Protein AF-A0A4R2BUT5-F1 (afdb_monomer_lite)

Organism: Shinella granuli (NCBI:txid323621)

Sequence (349 aa):
MIAVNDAGLHKAPWADVLFWADQRWLEWNRGKLGLHTGQWKITRKRPHVDTGHDIKVMRFLPRGLSHHADAVGGWCGGSSAINLAYLLGSRVVVLLGFDMRPGNWHENHKLPPLPDQHRGKFVPTLEAMAPQLLRAGVTVVNTNPRSALRCFPFADIEELLAMDDLATLEREKYLAIWERDEYRRISPGMLERERAFKVCEMRAGQSLIDFGSGPARATKWFEEQGLNVIGVDIAPNAKETDVSVIEACLWDLPECIPPADYGYSCDVLEHIPTEKVDDVLGGISGRVKRSAYFRIATRPDRMGPKLLNKPLHLTVKSGEWWRRKVEEHFPLVDVIENTGRDVVLLARP

InterPro domains:
  IPR029063 S-adenosyl-L-methionine-dependent methyltransferase superfamily [G3DSA:3.40.50.150] (170-343)
  IPR029063 S-adenosyl-L-methionine-dependent methyltransferase superfamily [SSF53335] (176-333)

Radius of gyration: 26.12 Å; chains: 1; bounding box: 64×40×71 Å

Secondary structure (DSSP, 8-state):
-EEETTHHHHT-TTSSEEEE--HHHHHHHGGGGGG--SSEEEESS--SS--SS--EEPEE-SSS----TTEE--SSHHHHHHHHHHHTT-SEEEESS---SSS-SSS---SPPPTTHIIIIIHHHHHHHHHHHHHTT-EEEES-TT-S--SS-B--HHHHHHHHHHHHHHHHHHHHHHT-HHHHT--HHHHHHHHHHHHTT--TT-EEEEET-TTSHHHHHHHHTT-EEEEEES-GGG--SSS-EEE--TTS--TTS--EEEEEEES-GGGS-GGGHHHHHHHHHTTEEEEEEEEEE-S--SHHHHHTSS-S------HHHHHHHHHTT-SEEEEEEE-SSEEEEEEE-

pLDDT: mean 94.49, std 5.68, range [57.56, 98.88]

Structure (mmCIF, N/CA/C/O backbone):
data_AF-A0A4R2BUT5-F1
#
_entry.id   AF-A0A4R2BUT5-F1
#
loop_
_atom_site.group_PDB
_atom_site.id
_atom_site.type_symbol
_atom_site.label_atom_id
_atom_site.label_alt_id
_atom_site.label_comp_id
_atom_site.label_asym_id
_atom_site.label_entity_id
_atom_site.label_seq_id
_atom_site.pdbx_PDB_ins_code
_atom_site.Cartn_x
_atom_site.Cartn_y
_atom_site.Cartn_z
_atom_site.occupancy
_atom_site.B_iso_or_equiv
_atom_site.auth_seq_id
_atom_site.auth_comp_id
_atom_site.auth_asym_id
_atom_site.auth_atom_id
_atom_site.pdbx_PDB_model_num
ATOM 1 N N . MET A 1 1 ? 12.939 3.229 -11.724 1.00 92.81 1 MET A N 1
ATOM 2 C CA . MET A 1 1 ? 12.802 2.565 -13.045 1.00 92.81 1 MET A CA 1
ATOM 3 C C . MET A 1 1 ? 14.164 2.397 -13.727 1.00 92.81 1 MET A C 1
ATOM 5 O O . MET A 1 1 ? 14.979 3.309 -13.680 1.00 92.81 1 MET A O 1
ATOM 9 N N . ILE A 1 2 ? 14.403 1.260 -14.396 1.00 98.38 2 ILE A N 1
ATOM 10 C CA . ILE A 1 2 ? 15.591 1.030 -15.243 1.00 98.38 2 ILE A CA 1
ATOM 11 C C . ILE A 1 2 ? 15.137 0.912 -16.701 1.00 98.38 2 ILE A C 1
ATOM 13 O O . ILE A 1 2 ? 14.362 0.016 -17.030 1.00 98.38 2 ILE A O 1
ATOM 17 N N . ALA A 1 3 ? 15.636 1.780 -17.578 1.00 98.06 3 ALA A N 1
ATOM 18 C CA . ALA A 1 3 ? 15.356 1.735 -19.008 1.00 98.06 3 ALA A CA 1
ATOM 19 C C . ALA A 1 3 ? 16.572 1.213 -19.786 1.00 98.06 3 ALA A C 1
ATOM 21 O O . ALA A 1 3 ? 17.698 1.678 -19.606 1.00 98.06 3 ALA A O 1
ATOM 22 N N . VAL A 1 4 ? 16.347 0.229 -20.660 1.00 97.50 4 VAL A N 1
ATOM 23 C CA . VAL A 1 4 ? 17.419 -0.451 -21.401 1.00 97.50 4 VAL A CA 1
ATOM 24 C C . VAL A 1 4 ? 17.560 0.125 -22.808 1.00 97.50 4 VAL A C 1
ATOM 26 O O . VAL A 1 4 ? 16.578 0.194 -23.550 1.00 97.50 4 VAL A O 1
ATOM 29 N N . ASN A 1 5 ? 18.791 0.455 -23.205 1.00 96.12 5 ASN A N 1
ATOM 30 C CA . ASN A 1 5 ? 19.135 0.912 -24.554 1.00 96.12 5 ASN A CA 1
ATOM 31 C C . ASN A 1 5 ? 18.239 2.092 -25.010 1.00 96.12 5 ASN A C 1
ATOM 33 O O . ASN A 1 5 ? 17.996 3.024 -24.243 1.00 96.12 5 ASN A O 1
ATOM 37 N N . ASP A 1 6 ? 17.731 2.065 -26.249 1.00 96.06 6 ASP A N 1
ATOM 38 C CA . ASP A 1 6 ? 16.897 3.111 -26.858 1.00 96.06 6 ASP A CA 1
ATOM 39 C C . ASP A 1 6 ? 15.650 3.462 -26.033 1.00 96.06 6 ASP A C 1
ATOM 41 O O . ASP A 1 6 ? 15.145 4.582 -26.133 1.00 96.06 6 ASP A O 1
ATOM 45 N N . ALA A 1 7 ? 15.155 2.550 -25.185 1.00 97.00 7 ALA A N 1
ATOM 46 C CA . ALA A 1 7 ? 14.018 2.853 -24.322 1.00 97.00 7 ALA A CA 1
ATOM 47 C C . ALA A 1 7 ? 14.351 4.016 -23.376 1.00 97.00 7 ALA A C 1
ATOM 49 O O . ALA A 1 7 ? 13.540 4.925 -23.234 1.00 97.00 7 ALA A O 1
ATOM 50 N N . GLY A 1 8 ? 15.566 4.054 -22.820 1.00 97.12 8 GLY A N 1
ATOM 51 C CA . GLY A 1 8 ? 16.013 5.131 -21.932 1.00 97.12 8 GLY A CA 1
ATOM 52 C C . GLY A 1 8 ? 16.403 6.424 -22.649 1.00 97.12 8 GLY A C 1
ATOM 53 O O . GLY A 1 8 ? 16.768 7.386 -21.985 1.00 97.12 8 GLY A O 1
ATOM 54 N N . LEU A 1 9 ? 16.326 6.460 -23.983 1.00 96.75 9 LEU A N 1
ATOM 55 C CA . LEU A 1 9 ? 16.500 7.676 -24.782 1.00 96.75 9 LEU A CA 1
ATOM 56 C C . LEU A 1 9 ? 15.169 8.215 -25.322 1.00 96.75 9 LEU A C 1
ATOM 58 O O . LEU A 1 9 ? 15.041 9.417 -25.537 1.00 96.75 9 LEU A O 1
ATOM 62 N N . HIS A 1 10 ? 14.194 7.334 -25.575 1.00 94.88 10 HIS A N 1
ATOM 63 C CA . HIS A 1 10 ? 13.007 7.674 -26.370 1.00 94.88 10 HIS A CA 1
ATOM 64 C C . HIS A 1 10 ? 11.665 7.341 -25.717 1.00 94.88 10 HIS A C 1
ATOM 66 O O . HIS A 1 10 ? 10.675 8.000 -26.020 1.00 94.88 10 HIS A O 1
ATOM 72 N N . LYS A 1 11 ? 11.595 6.312 -24.866 1.00 95.56 11 LYS A N 1
ATOM 73 C CA . LYS A 1 11 ? 10.337 5.872 -24.233 1.00 95.56 11 LYS A CA 1
ATOM 74 C C . LYS A 1 11 ? 10.244 6.267 -22.771 1.00 95.56 11 LYS A C 1
ATOM 76 O O . LYS A 1 11 ? 9.159 6.573 -22.304 1.00 95.56 11 LYS A O 1
ATOM 81 N N . ALA A 1 12 ? 11.377 6.264 -22.086 1.00 96.69 12 ALA A N 1
ATOM 82 C CA . ALA A 1 12 ? 11.512 6.632 -20.692 1.00 96.69 12 ALA A CA 1
ATOM 83 C C . ALA A 1 12 ? 12.845 7.372 -20.442 1.00 96.69 12 ALA A C 1
ATOM 85 O O . ALA A 1 12 ? 13.672 6.893 -19.661 1.00 96.69 12 ALA A O 1
ATOM 86 N N . PRO A 1 13 ? 13.103 8.522 -21.102 1.00 97.44 13 PRO A N 1
ATOM 87 C CA . PRO A 1 13 ? 14.287 9.338 -20.825 1.00 97.44 13 PRO A CA 1
ATOM 88 C C . PRO A 1 13 ? 14.407 9.792 -19.365 1.00 97.44 13 PRO A C 1
ATOM 90 O O . PRO A 1 13 ? 15.517 10.043 -18.910 1.00 97.44 13 PRO A O 1
ATOM 93 N N . TRP A 1 14 ? 13.297 9.819 -18.628 1.00 97.44 14 TRP A N 1
ATOM 94 C CA . TRP A 1 14 ? 13.218 10.141 -17.200 1.00 97.44 14 TRP A CA 1
ATOM 95 C C . TRP A 1 14 ? 13.422 8.945 -16.256 1.00 97.44 14 TRP A C 1
ATOM 97 O O . TRP A 1 14 ? 13.302 9.117 -15.048 1.00 97.44 14 TRP A O 1
ATOM 107 N N . ALA A 1 15 ? 13.683 7.730 -16.756 1.00 97.94 15 ALA A N 1
ATOM 108 C CA . ALA A 1 15 ? 13.987 6.590 -15.884 1.00 97.94 15 ALA A CA 1
ATOM 109 C C . ALA A 1 15 ? 15.182 6.907 -14.973 1.00 97.94 15 ALA A C 1
ATOM 111 O O . ALA A 1 15 ? 16.123 7.523 -15.442 1.00 97.94 15 ALA A O 1
ATOM 112 N N . ASP A 1 16 ? 15.222 6.433 -13.726 1.00 98.31 16 ASP A N 1
ATOM 113 C CA . ASP A 1 16 ? 16.367 6.693 -12.830 1.00 98.31 16 ASP A CA 1
ATOM 114 C C . ASP A 1 16 ? 17.697 6.168 -13.385 1.00 98.31 16 ASP A C 1
ATOM 116 O O . ASP A 1 16 ? 18.758 6.732 -13.115 1.00 98.31 16 ASP A O 1
ATOM 120 N N . VAL A 1 17 ? 17.635 5.075 -14.155 1.00 98.62 17 VAL A N 1
ATOM 121 C CA . VAL A 1 17 ? 18.799 4.419 -14.751 1.00 98.62 17 VAL A CA 1
ATOM 122 C C . VAL A 1 17 ? 18.603 4.209 -16.252 1.00 98.62 17 VAL A C 1
ATOM 124 O O . VAL A 1 17 ? 17.681 3.503 -16.666 1.00 98.62 17 VAL A O 1
ATOM 127 N N . LEU A 1 18 ? 19.535 4.707 -17.065 1.00 98.62 18 LEU A N 1
ATOM 128 C CA . LEU A 1 18 ? 19.790 4.226 -18.426 1.00 98.62 18 LEU A CA 1
ATOM 129 C C . LEU A 1 18 ? 20.828 3.106 -18.374 1.00 98.62 18 LEU A C 1
ATOM 131 O O . LEU A 1 18 ? 21.974 3.339 -17.983 1.00 98.62 18 LEU A O 1
ATOM 135 N N . PHE A 1 19 ? 20.451 1.906 -18.816 1.00 98.50 19 PHE A N 1
ATOM 136 C CA . PHE A 1 19 ? 21.340 0.747 -18.867 1.00 98.50 19 PHE A CA 1
ATOM 137 C C . PHE A 1 19 ? 21.610 0.268 -20.299 1.00 98.50 19 PHE A C 1
ATOM 139 O O . PHE A 1 19 ? 20.676 0.081 -21.077 1.00 98.50 19 PHE A O 1
ATOM 146 N N . TRP A 1 20 ? 22.870 -0.028 -20.639 1.00 97.31 20 TRP A N 1
ATOM 147 C CA . TRP A 1 20 ? 23.214 -0.711 -21.897 1.00 97.31 20 TRP A CA 1
ATOM 148 C C . TRP A 1 20 ? 24.327 -1.749 -21.734 1.00 97.31 20 TRP A C 1
ATOM 150 O O . TRP A 1 20 ? 25.186 -1.678 -20.850 1.00 97.31 20 TRP A O 1
ATOM 160 N N . ALA A 1 21 ? 24.315 -2.746 -22.618 1.00 94.19 21 ALA A N 1
ATOM 161 C CA . ALA A 1 21 ? 25.067 -3.986 -22.443 1.00 94.19 21 ALA A CA 1
ATOM 162 C C . ALA A 1 21 ? 26.228 -4.208 -23.425 1.00 94.19 21 ALA A C 1
ATOM 164 O O . ALA A 1 21 ? 27.041 -5.112 -23.187 1.00 94.19 21 ALA A O 1
ATOM 165 N N . ASP A 1 22 ? 26.296 -3.441 -24.512 1.00 90.19 22 ASP A N 1
ATOM 166 C CA . ASP A 1 22 ? 27.257 -3.628 -25.597 1.00 90.19 22 ASP A CA 1
ATOM 167 C C . ASP A 1 22 ? 27.840 -2.298 -26.109 1.00 90.19 22 ASP A C 1
ATOM 169 O O . ASP A 1 22 ? 27.273 -1.226 -25.912 1.00 90.19 22 ASP A O 1
ATOM 173 N N . GLN A 1 23 ? 29.017 -2.375 -26.735 1.00 92.50 23 GLN A N 1
ATOM 174 C CA . GLN A 1 23 ? 29.748 -1.202 -27.229 1.00 92.50 23 GLN A CA 1
ATOM 175 C C . GLN A 1 23 ? 29.116 -0.593 -28.484 1.00 92.50 23 GLN A C 1
ATOM 177 O O . GLN A 1 23 ? 29.193 0.620 -28.661 1.00 92.50 23 GLN A O 1
ATOM 182 N N . ARG A 1 24 ? 28.457 -1.403 -29.321 1.00 92.00 24 ARG A N 1
ATOM 183 C CA . ARG A 1 24 ? 27.878 -0.931 -30.588 1.00 92.00 24 ARG A CA 1
ATOM 184 C C . ARG A 1 24 ? 26.712 0.003 -30.326 1.00 92.00 24 ARG A C 1
ATOM 186 O O . ARG A 1 24 ? 26.605 1.045 -30.962 1.00 92.00 24 ARG A O 1
ATOM 193 N N . TRP A 1 25 ? 25.877 -0.331 -29.344 1.00 94.31 25 TRP A N 1
ATOM 194 C CA . TRP A 1 25 ? 24.800 0.546 -28.915 1.00 94.31 25 TRP A CA 1
ATOM 195 C C . TRP A 1 25 ? 25.329 1.928 -28.513 1.00 94.31 25 TRP A C 1
ATOM 197 O O . TRP A 1 25 ? 24.782 2.943 -28.947 1.00 94.31 25 TRP A O 1
ATOM 207 N N . LEU A 1 26 ? 26.435 1.974 -27.759 1.00 95.31 26 LEU A N 1
ATOM 208 C CA . LEU A 1 26 ? 27.093 3.228 -27.391 1.00 95.31 26 LEU A CA 1
ATOM 209 C C . LEU A 1 26 ? 27.635 3.967 -28.623 1.00 95.31 26 LEU A C 1
ATOM 211 O O . LEU A 1 26 ? 27.406 5.165 -28.755 1.00 95.31 26 LEU A O 1
ATOM 215 N N . GLU A 1 27 ? 28.316 3.285 -29.544 1.00 93.69 27 GLU A N 1
ATOM 216 C CA . GLU A 1 27 ? 28.813 3.899 -30.787 1.00 93.69 27 GLU A CA 1
ATOM 217 C C . GLU A 1 27 ? 27.689 4.555 -31.591 1.00 93.69 27 GLU A C 1
ATOM 219 O O . GLU A 1 27 ? 27.860 5.649 -32.132 1.00 93.69 27 GLU A O 1
ATOM 224 N N . TRP A 1 28 ? 26.527 3.905 -31.653 1.00 94.25 28 TRP A N 1
ATOM 225 C CA . TRP A 1 28 ? 25.380 4.403 -32.403 1.00 94.25 28 TRP A CA 1
ATOM 226 C C . TRP A 1 28 ? 24.660 5.559 -31.707 1.00 94.25 28 TRP A C 1
ATOM 228 O O . TRP A 1 28 ? 24.068 6.385 -32.402 1.00 94.25 28 TRP A O 1
ATOM 238 N N . ASN A 1 29 ? 24.720 5.635 -30.373 1.00 95.00 29 ASN A N 1
ATOM 239 C CA . ASN A 1 29 ? 23.881 6.533 -29.578 1.00 95.00 29 ASN A CA 1
ATOM 240 C C . ASN A 1 29 ? 24.637 7.516 -28.671 1.00 95.00 29 ASN A C 1
ATOM 242 O O . ASN A 1 29 ? 23.988 8.305 -27.990 1.00 95.00 29 ASN A O 1
ATOM 246 N N . ARG A 1 30 ? 25.978 7.545 -28.668 1.00 93.50 30 ARG A N 1
ATOM 247 C CA . ARG A 1 30 ? 26.773 8.415 -27.771 1.00 93.50 30 ARG A CA 1
ATOM 248 C C . ARG A 1 30 ? 26.356 9.889 -27.806 1.00 93.50 30 ARG A C 1
ATOM 250 O O . ARG A 1 30 ? 26.241 10.509 -26.761 1.00 93.50 30 ARG A O 1
ATOM 257 N N . GLY A 1 31 ? 26.045 10.425 -28.991 1.00 94.56 31 GLY A N 1
ATOM 258 C CA . GLY A 1 31 ? 25.602 11.817 -29.159 1.00 94.56 31 GLY A CA 1
ATOM 259 C C . GLY A 1 31 ? 24.188 12.100 -28.638 1.00 94.56 31 GLY A C 1
ATOM 260 O O . GLY A 1 31 ? 23.766 13.248 -28.608 1.00 94.56 31 GLY A O 1
ATOM 261 N N . LYS A 1 32 ? 23.448 11.062 -28.238 1.00 96.38 32 LYS A N 1
ATOM 262 C CA . LYS A 1 32 ? 22.082 11.141 -27.711 1.00 96.38 32 LYS A CA 1
ATOM 263 C C . LYS A 1 32 ? 22.007 10.848 -26.214 1.00 96.38 32 LYS A C 1
ATOM 265 O O . LYS A 1 32 ? 20.917 10.902 -25.658 1.00 96.38 32 LYS A O 1
ATOM 270 N N . LEU A 1 33 ? 23.121 10.546 -25.542 1.00 96.75 33 LEU A N 1
ATOM 271 C CA . LEU A 1 33 ? 23.108 10.204 -24.114 1.00 96.75 33 LEU A CA 1
ATOM 272 C C . LEU A 1 33 ? 22.546 11.330 -23.232 1.00 96.75 33 LEU A C 1
ATOM 274 O O . LEU A 1 33 ? 21.962 11.041 -22.189 1.00 96.75 33 LEU A O 1
ATOM 278 N N . GLY A 1 34 ? 22.653 12.588 -23.671 1.00 96.62 34 GLY A N 1
ATOM 279 C CA . GLY A 1 34 ? 22.038 13.743 -23.013 1.00 96.62 34 GLY A CA 1
ATOM 280 C C . GLY A 1 34 ? 20.505 13.772 -23.050 1.00 96.62 34 GLY A C 1
ATOM 281 O O . GLY A 1 34 ? 19.913 14.508 -22.271 1.00 96.62 34 GLY A O 1
ATOM 282 N N . LEU A 1 35 ? 19.850 12.963 -23.897 1.00 97.50 35 LEU A N 1
ATOM 283 C CA . LEU A 1 35 ? 18.386 12.825 -23.884 1.00 97.50 35 LEU A CA 1
ATOM 284 C C . LEU A 1 35 ? 17.887 12.150 -22.604 1.00 97.50 35 LEU A C 1
ATOM 286 O O . LEU A 1 35 ? 16.753 12.370 -22.198 1.00 97.50 35 LEU A O 1
ATOM 290 N N . HIS A 1 36 ? 18.723 11.321 -21.979 1.00 98.31 36 HIS A N 1
ATOM 291 C CA . HIS A 1 36 ? 18.393 10.689 -20.716 1.00 98.31 36 HIS A CA 1
ATOM 292 C C . HIS A 1 36 ? 18.626 11.657 -19.553 1.00 98.31 36 HIS A C 1
ATOM 294 O O . HIS A 1 36 ? 19.778 12.002 -19.249 1.00 98.31 36 HIS A O 1
ATOM 300 N N . THR A 1 37 ? 17.538 12.039 -18.891 1.00 97.38 37 THR A N 1
ATOM 301 C CA . THR A 1 37 ? 17.498 12.979 -17.764 1.00 97.38 37 THR A CA 1
ATOM 302 C C . THR A 1 37 ? 17.595 12.293 -16.402 1.00 97.38 37 THR A C 1
ATOM 304 O O . THR A 1 37 ? 17.741 12.974 -15.391 1.00 97.38 37 THR A O 1
ATOM 307 N N . GLY A 1 38 ? 17.547 10.960 -16.376 1.00 95.50 38 GLY A N 1
ATOM 308 C CA . GLY A 1 38 ? 17.744 10.158 -15.177 1.00 95.50 38 GLY A CA 1
ATOM 309 C C . GLY A 1 38 ? 19.110 10.309 -14.522 1.00 95.50 38 GLY A C 1
ATOM 310 O O . GLY A 1 38 ? 20.100 10.705 -15.151 1.00 95.50 38 GLY A O 1
ATOM 311 N N . GLN A 1 39 ? 19.154 9.939 -13.241 1.00 96.62 39 GLN A N 1
ATOM 312 C CA . GLN A 1 39 ? 20.321 10.105 -12.380 1.00 96.62 39 GLN A CA 1
ATOM 313 C C . GLN A 1 39 ? 21.528 9.293 -12.863 1.00 96.62 39 GLN A C 1
ATOM 315 O O . GLN A 1 39 ? 22.657 9.786 -12.832 1.00 96.62 39 GLN A O 1
ATOM 320 N N . TRP A 1 40 ? 21.311 8.055 -13.312 1.00 98.12 40 TRP A N 1
ATOM 321 C CA . TRP A 1 40 ? 22.395 7.110 -13.551 1.00 98.12 40 TRP A CA 1
ATOM 322 C C . TRP A 1 40 ? 22.465 6.636 -14.996 1.00 98.12 40 TRP A C 1
ATOM 324 O O . TRP A 1 40 ? 21.488 6.201 -15.599 1.00 98.12 40 TRP A O 1
ATOM 334 N N . LYS A 1 41 ? 23.684 6.622 -15.533 1.00 98.31 41 LYS A N 1
ATOM 335 C CA . LYS A 1 41 ? 24.026 5.970 -16.800 1.00 98.31 41 LYS A CA 1
ATOM 336 C C . LYS A 1 41 ? 24.954 4.806 -16.474 1.00 98.31 41 LYS A C 1
ATOM 338 O O . LYS A 1 41 ? 26.073 5.020 -16.007 1.00 98.31 41 LYS A O 1
ATOM 343 N N . ILE A 1 42 ? 24.474 3.579 -16.652 1.00 98.25 42 ILE A N 1
ATOM 344 C CA . ILE A 1 42 ? 25.158 2.363 -16.199 1.00 98.25 42 ILE A CA 1
ATOM 345 C C . ILE A 1 42 ? 25.402 1.425 -17.377 1.00 98.25 42 ILE A C 1
ATOM 347 O O . ILE A 1 42 ? 24.528 1.165 -18.200 1.00 98.25 42 ILE A O 1
ATOM 351 N N . THR A 1 43 ? 26.600 0.857 -17.448 1.00 97.81 43 THR A N 1
ATOM 352 C CA . THR A 1 43 ? 26.933 -0.146 -18.457 1.00 97.81 43 THR A CA 1
ATOM 353 C C . THR A 1 43 ? 27.767 -1.272 -17.885 1.00 97.81 43 THR A C 1
ATOM 355 O O . THR A 1 43 ? 28.480 -1.104 -16.903 1.00 97.81 43 THR A O 1
ATOM 358 N N . ARG A 1 44 ? 27.730 -2.433 -18.536 1.00 95.44 44 ARG A N 1
ATOM 359 C CA . ARG A 1 44 ? 28.638 -3.555 -18.242 1.00 95.44 44 ARG A CA 1
ATOM 360 C C . ARG A 1 44 ? 29.852 -3.622 -19.180 1.00 95.44 44 ARG A C 1
ATOM 362 O O . ARG A 1 44 ? 30.603 -4.600 -19.180 1.00 95.44 44 ARG A O 1
ATOM 369 N N . LYS A 1 45 ? 30.011 -2.623 -20.054 1.00 94.12 45 LYS A N 1
ATOM 370 C CA . LYS A 1 45 ? 31.119 -2.514 -21.008 1.00 94.12 45 LYS A CA 1
ATOM 371 C C . LYS A 1 45 ? 31.731 -1.129 -20.908 1.00 94.12 45 LYS A C 1
ATOM 373 O O . LYS A 1 45 ? 31.081 -0.146 -21.236 1.00 94.12 45 LYS A O 1
ATOM 378 N N . ARG A 1 46 ? 32.997 -1.066 -20.488 1.00 92.94 46 ARG A N 1
ATOM 379 C CA . ARG A 1 46 ? 33.738 0.195 -20.395 1.00 92.94 46 ARG A CA 1
ATOM 380 C C . ARG A 1 46 ? 33.651 0.951 -21.736 1.00 92.94 46 ARG A C 1
ATOM 382 O O . ARG A 1 46 ? 33.979 0.348 -22.767 1.00 92.94 46 ARG A O 1
ATOM 389 N N . PRO A 1 47 ? 33.203 2.222 -21.734 1.00 93.44 47 PRO A N 1
ATOM 390 C CA . PRO A 1 47 ? 33.250 3.078 -22.913 1.00 93.44 47 PRO A CA 1
ATOM 391 C C . PRO A 1 47 ? 34.667 3.125 -23.489 1.00 93.44 47 PRO A C 1
ATOM 393 O O . PRO A 1 47 ? 35.630 3.316 -22.752 1.00 93.44 47 PRO A O 1
ATOM 396 N N . HIS A 1 48 ? 34.794 2.917 -24.799 1.00 90.88 48 HIS A N 1
ATOM 397 C CA . HIS A 1 48 ? 36.069 3.027 -25.522 1.00 90.88 48 HIS A CA 1
ATOM 398 C C . HIS A 1 48 ? 36.249 4.410 -26.174 1.00 90.88 48 HIS A C 1
ATOM 400 O O . HIS A 1 48 ? 37.242 4.656 -26.848 1.00 90.88 48 HIS A O 1
ATOM 406 N N . VAL A 1 49 ? 35.273 5.298 -25.983 1.00 88.94 49 VAL A N 1
ATOM 407 C CA . VAL A 1 49 ? 35.265 6.689 -26.436 1.00 88.94 49 VAL A CA 1
ATOM 408 C C . VAL A 1 49 ? 34.891 7.587 -25.268 1.00 88.94 49 VAL A C 1
ATOM 410 O O . VAL A 1 49 ? 34.175 7.149 -24.362 1.00 88.94 49 VAL A O 1
ATOM 413 N N . ASP A 1 50 ? 35.335 8.840 -25.318 1.00 90.81 50 ASP A N 1
ATOM 414 C CA . ASP A 1 50 ? 34.786 9.869 -24.446 1.00 90.81 50 ASP A CA 1
ATOM 415 C C . ASP A 1 50 ? 33.318 10.122 -24.813 1.00 90.81 50 ASP A C 1
ATOM 417 O O . ASP A 1 50 ? 32.937 10.179 -25.987 1.00 90.81 50 ASP A O 1
ATOM 421 N N . THR A 1 51 ? 32.490 10.210 -23.783 1.00 92.94 51 THR A N 1
ATOM 422 C CA . THR A 1 51 ? 31.045 10.402 -23.902 1.00 92.94 51 THR A CA 1
ATOM 423 C C . THR A 1 51 ? 30.595 11.752 -23.359 1.00 92.94 51 THR A C 1
ATOM 425 O O . THR A 1 51 ? 29.447 12.112 -23.587 1.00 92.94 51 THR A O 1
ATOM 428 N N . GLY A 1 52 ? 31.454 12.482 -22.634 1.00 94.12 52 GLY A N 1
ATOM 429 C CA . GLY A 1 52 ? 31.068 13.708 -21.930 1.00 94.12 52 GLY A CA 1
ATOM 430 C C . GLY A 1 52 ? 30.095 13.493 -20.760 1.00 94.12 52 GLY A C 1
ATOM 431 O O . GLY A 1 52 ? 29.524 14.458 -20.259 1.00 94.12 52 GLY A O 1
ATOM 432 N N . HIS A 1 53 ? 29.882 12.248 -20.321 1.00 95.06 53 HIS A N 1
ATOM 433 C CA . HIS A 1 53 ? 28.945 11.897 -19.254 1.00 95.06 53 HIS A CA 1
ATOM 434 C C . HIS A 1 53 ? 29.605 11.026 -18.177 1.00 95.06 53 HIS A C 1
ATOM 436 O O . HIS A 1 53 ? 30.470 10.202 -18.474 1.00 95.06 53 HIS A O 1
ATOM 442 N N . ASP A 1 54 ? 29.147 11.161 -16.928 1.00 96.12 54 ASP A N 1
ATOM 443 C CA . ASP A 1 54 ? 29.495 10.226 -15.852 1.00 96.12 54 ASP A CA 1
ATOM 444 C C . ASP A 1 54 ? 28.780 8.890 -16.093 1.00 96.12 54 ASP A C 1
ATOM 446 O O . ASP A 1 54 ? 27.550 8.799 -16.037 1.00 96.12 54 ASP A O 1
ATOM 450 N N . ILE A 1 55 ? 29.559 7.858 -16.417 1.00 97.06 55 ILE A N 1
ATOM 451 C CA . ILE A 1 55 ? 29.067 6.516 -16.724 1.00 97.06 55 ILE A CA 1
ATOM 452 C C . ILE A 1 55 ? 29.631 5.542 -15.697 1.00 97.06 55 ILE A C 1
ATOM 454 O O . ILE A 1 55 ? 30.845 5.327 -15.620 1.00 97.06 55 ILE A O 1
ATOM 458 N N . LYS A 1 56 ? 28.742 4.881 -14.952 1.00 97.12 56 LYS A N 1
ATOM 459 C CA . LYS A 1 56 ? 29.131 3.810 -14.032 1.00 97.12 56 LYS A CA 1
ATOM 460 C C . LYS A 1 56 ? 29.310 2.512 -14.805 1.00 97.12 56 LYS A C 1
ATOM 462 O O . LYS A 1 56 ? 28.449 2.106 -15.587 1.00 97.12 56 LYS A O 1
ATOM 467 N N . VAL A 1 57 ? 30.441 1.849 -14.583 1.00 97.31 57 VAL A N 1
ATOM 468 C CA . VAL A 1 57 ? 30.776 0.593 -15.256 1.00 97.31 57 VAL A CA 1
ATOM 469 C C . VAL A 1 57 ? 30.731 -0.545 -14.251 1.00 97.31 57 VAL A C 1
ATOM 471 O O . VAL A 1 57 ? 31.501 -0.558 -13.296 1.00 97.31 57 VAL A O 1
ATOM 474 N N . MET A 1 58 ? 29.861 -1.517 -14.500 1.00 97.19 58 MET A N 1
ATOM 475 C CA . MET A 1 58 ? 29.762 -2.743 -13.719 1.00 97.19 58 MET A CA 1
ATOM 476 C C . MET A 1 58 ? 30.555 -3.865 -14.380 1.00 97.19 58 MET A C 1
ATOM 478 O O . MET A 1 58 ? 30.607 -3.989 -15.609 1.00 97.19 58 MET A O 1
ATOM 482 N N . ARG A 1 59 ? 31.163 -4.719 -13.564 1.00 96.19 59 ARG A N 1
ATOM 483 C CA . ARG A 1 59 ? 31.835 -5.928 -14.037 1.00 96.19 59 ARG A CA 1
ATOM 484 C C . ARG A 1 59 ? 30.798 -6.896 -14.612 1.00 96.19 59 ARG A C 1
ATOM 486 O O . ARG A 1 59 ? 29.711 -7.054 -14.067 1.00 96.19 59 ARG A O 1
ATOM 493 N N . PHE A 1 60 ? 31.113 -7.537 -15.735 1.00 95.19 60 PHE A N 1
ATOM 494 C CA . PHE A 1 60 ? 30.189 -8.462 -16.394 1.00 95.19 60 PHE A CA 1
ATOM 495 C C . PHE A 1 60 ? 30.505 -9.915 -16.038 1.00 95.19 60 PHE A C 1
ATOM 497 O O . PHE A 1 60 ? 31.613 -10.385 -16.305 1.00 95.19 60 PHE A O 1
ATOM 504 N N . LEU A 1 61 ? 29.518 -10.631 -15.500 1.00 90.81 61 LEU A N 1
ATOM 505 C CA . LEU A 1 61 ? 29.588 -12.066 -15.237 1.00 90.81 61 LEU A CA 1
ATOM 506 C C . LEU A 1 61 ? 28.649 -12.803 -16.207 1.00 90.81 61 LEU A C 1
ATOM 508 O O . LEU A 1 61 ? 27.435 -12.692 -16.087 1.00 90.81 61 LEU A O 1
ATOM 512 N N . PRO A 1 62 ? 29.167 -13.566 -17.185 1.00 74.81 62 PRO A N 1
ATOM 513 C CA . PRO A 1 62 ? 28.360 -14.090 -18.291 1.00 74.81 62 PRO A CA 1
ATOM 514 C C . PRO A 1 62 ? 27.427 -15.255 -17.919 1.00 74.81 62 PRO A C 1
ATOM 516 O O . PRO A 1 62 ? 26.874 -15.894 -18.813 1.00 74.81 62 PRO A O 1
ATOM 519 N N . ARG A 1 63 ? 27.278 -15.586 -16.628 1.00 75.88 63 ARG A N 1
ATOM 520 C CA . ARG A 1 63 ? 26.478 -16.724 -16.159 1.00 75.88 63 ARG A CA 1
ATOM 521 C C . ARG A 1 63 ? 25.653 -16.350 -14.932 1.00 75.88 63 ARG A C 1
ATOM 523 O O . ARG A 1 63 ? 26.215 -15.982 -13.908 1.00 75.88 63 ARG A O 1
ATOM 530 N N . GLY A 1 64 ? 24.339 -16.546 -15.040 1.00 83.06 64 GLY A N 1
ATOM 531 C CA . GLY A 1 64 ? 23.410 -16.498 -13.912 1.00 83.06 64 GLY A CA 1
ATOM 532 C C . GLY A 1 64 ? 23.227 -15.116 -13.289 1.00 83.06 64 GLY A C 1
ATOM 533 O O . GLY A 1 64 ? 23.498 -14.094 -13.922 1.00 83.06 64 GLY A O 1
ATOM 534 N N . LEU A 1 65 ? 22.716 -15.124 -12.057 1.00 94.06 65 LEU A N 1
ATOM 535 C CA . LEU A 1 65 ? 22.505 -13.950 -11.220 1.00 94.06 65 LEU A CA 1
ATOM 536 C C . LEU A 1 65 ? 23.795 -13.647 -10.440 1.00 94.06 65 LEU A C 1
ATOM 538 O O . LEU A 1 65 ? 24.363 -14.519 -9.792 1.00 94.06 65 LEU A O 1
ATOM 542 N N . SER A 1 66 ? 24.266 -12.408 -10.508 1.00 95.75 66 SER A N 1
ATOM 543 C CA . SER A 1 66 ? 25.348 -11.892 -9.670 1.00 95.75 66 SER A CA 1
ATOM 544 C C . SER A 1 66 ? 24.789 -11.343 -8.362 1.00 95.75 66 SER A C 1
ATOM 546 O O . SER A 1 66 ? 23.786 -10.627 -8.371 1.00 95.75 66 SER A O 1
ATOM 548 N N . HIS A 1 67 ? 25.495 -11.618 -7.267 1.00 94.81 67 HIS A N 1
ATOM 549 C CA . HIS A 1 67 ? 25.231 -11.075 -5.931 1.00 94.81 67 HIS A CA 1
ATOM 550 C C . HIS A 1 67 ? 26.260 -10.016 -5.504 1.00 94.81 67 HIS A C 1
ATOM 552 O O . HIS A 1 67 ? 26.188 -9.489 -4.398 1.00 94.81 67 HIS A O 1
ATOM 558 N N . HIS A 1 68 ? 27.245 -9.713 -6.354 1.00 94.69 68 HIS A N 1
ATOM 559 C CA . HIS A 1 68 ? 28.263 -8.714 -6.044 1.00 94.69 68 HIS A CA 1
ATOM 560 C C . HIS A 1 68 ? 27.774 -7.320 -6.434 1.00 94.69 68 HIS A C 1
ATOM 562 O O . HIS A 1 68 ? 27.367 -7.110 -7.575 1.00 94.69 68 HIS A O 1
ATOM 568 N N . ALA A 1 69 ? 27.884 -6.358 -5.515 1.00 92.81 69 ALA A N 1
ATOM 569 C CA . ALA A 1 69 ? 27.446 -4.977 -5.732 1.00 92.81 69 ALA A CA 1
ATOM 570 C C . ALA A 1 69 ? 28.123 -4.293 -6.940 1.00 92.81 69 ALA A C 1
ATOM 572 O O . ALA A 1 69 ? 27.562 -3.373 -7.526 1.00 92.81 69 ALA A O 1
ATOM 573 N N . ASP A 1 70 ? 29.312 -4.755 -7.341 1.00 94.94 70 ASP A N 1
ATOM 574 C CA . ASP A 1 70 ? 30.093 -4.214 -8.457 1.00 94.94 70 ASP A CA 1
ATOM 575 C C . ASP A 1 70 ? 29.878 -4.951 -9.794 1.00 94.94 70 ASP A C 1
ATOM 577 O O . ASP A 1 70 ? 30.494 -4.580 -10.799 1.00 94.94 70 ASP A O 1
ATOM 581 N N . ALA A 1 71 ? 29.051 -6.005 -9.837 1.00 96.56 71 ALA A N 1
ATOM 582 C CA . ALA A 1 71 ? 28.967 -6.889 -10.997 1.00 96.56 71 ALA A CA 1
ATOM 583 C C . ALA A 1 71 ? 27.541 -7.296 -11.371 1.00 96.56 71 ALA A C 1
ATOM 585 O O . ALA A 1 71 ? 26.768 -7.728 -10.524 1.00 96.56 71 ALA A O 1
ATOM 586 N N . VAL A 1 72 ? 27.230 -7.274 -12.668 1.00 97.12 72 VAL A N 1
ATOM 587 C CA . VAL A 1 72 ? 25.957 -7.762 -13.220 1.00 97.12 72 VAL A CA 1
ATOM 588 C C . VAL A 1 72 ? 26.137 -9.068 -13.981 1.00 97.12 72 VAL A C 1
ATOM 590 O O . VAL A 1 72 ? 27.066 -9.238 -14.777 1.00 97.12 72 VAL A O 1
ATOM 593 N N . GLY A 1 73 ? 25.200 -9.974 -13.738 1.00 95.56 73 GLY A N 1
ATOM 594 C CA . GLY A 1 73 ? 25.002 -11.229 -14.441 1.00 95.56 73 GLY A CA 1
ATOM 595 C C . GLY A 1 73 ? 24.178 -11.088 -15.724 1.00 95.56 73 GLY A C 1
ATOM 596 O O . GLY A 1 73 ? 23.917 -9.983 -16.215 1.00 95.56 73 GLY A O 1
ATOM 597 N N . GLY A 1 74 ? 23.733 -12.219 -16.264 1.00 93.88 74 GLY A N 1
ATOM 598 C CA . GLY A 1 74 ? 22.905 -12.291 -17.470 1.00 93.88 74 GLY A CA 1
ATOM 599 C C . GLY A 1 74 ? 23.685 -12.356 -18.790 1.00 93.88 74 GLY A C 1
ATOM 600 O O . GLY A 1 74 ? 24.900 -12.525 -18.826 1.00 93.88 74 GLY A O 1
ATOM 601 N N . TRP A 1 75 ? 22.977 -12.223 -19.913 1.00 92.69 75 TRP A N 1
ATOM 602 C CA . TRP A 1 75 ? 23.550 -12.315 -21.261 1.00 92.69 75 TRP A CA 1
ATOM 603 C C . TRP A 1 75 ? 23.155 -11.145 -22.165 1.00 92.69 75 TRP A C 1
ATOM 605 O O . TRP A 1 75 ? 24.014 -10.592 -22.849 1.00 92.69 75 TRP A O 1
ATOM 615 N N . CYS A 1 76 ? 21.900 -10.700 -22.141 1.00 92.31 76 CYS A N 1
ATOM 616 C CA . CYS A 1 76 ? 21.424 -9.517 -22.866 1.00 92.31 76 CYS A CA 1
ATOM 617 C C . CYS A 1 76 ? 21.234 -8.310 -21.932 1.00 92.31 76 CYS A C 1
ATOM 619 O O . CYS A 1 76 ? 21.260 -8.455 -20.706 1.00 92.31 76 CYS A O 1
ATOM 621 N N . GLY A 1 77 ? 21.000 -7.128 -22.517 1.00 94.44 77 GLY A N 1
ATOM 622 C CA . GLY A 1 77 ? 20.697 -5.904 -21.768 1.00 94.44 77 GLY A CA 1
ATOM 623 C C . GLY A 1 77 ? 19.549 -6.084 -20.777 1.00 94.44 77 GLY A C 1
ATOM 624 O O . GLY A 1 77 ? 19.706 -5.744 -19.611 1.00 94.44 77 GLY A O 1
ATOM 625 N N . GLY A 1 78 ? 18.460 -6.731 -21.205 1.00 95.25 78 GLY A N 1
ATOM 626 C CA . GLY A 1 78 ? 17.315 -7.026 -20.342 1.00 95.25 78 GLY A CA 1
ATOM 627 C C . GLY A 1 78 ? 17.674 -7.891 -19.130 1.00 95.25 78 GLY A C 1
ATOM 628 O O . GLY A 1 78 ? 17.382 -7.515 -18.003 1.00 95.25 78 GLY A O 1
ATOM 629 N N . SER A 1 79 ? 18.378 -9.012 -19.327 1.00 95.81 79 SER A N 1
ATOM 630 C CA . SER A 1 79 ? 18.786 -9.882 -18.209 1.00 95.81 79 SER A CA 1
ATOM 631 C C . SER A 1 79 ? 19.749 -9.203 -17.228 1.00 95.81 79 SER A C 1
ATOM 633 O O . SER A 1 79 ? 19.608 -9.371 -16.021 1.00 95.81 79 SER A O 1
ATOM 635 N N . SER A 1 80 ? 20.694 -8.387 -17.713 1.00 97.31 80 SER A N 1
ATOM 636 C CA . SER A 1 80 ? 21.581 -7.637 -16.815 1.00 97.31 80 SER A CA 1
ATOM 637 C C . SER A 1 80 ? 20.850 -6.513 -16.082 1.00 97.31 80 SER A C 1
ATOM 639 O O . SER A 1 80 ? 21.183 -6.247 -14.933 1.00 97.31 80 SER A O 1
ATOM 641 N N . ALA A 1 81 ? 19.836 -5.897 -16.695 1.00 97.81 81 ALA A N 1
ATOM 642 C CA . ALA A 1 81 ? 18.989 -4.910 -16.031 1.00 97.81 81 ALA A CA 1
ATOM 643 C C . ALA A 1 81 ? 18.135 -5.532 -14.914 1.00 97.81 81 ALA A C 1
ATOM 645 O O . ALA A 1 81 ? 18.007 -4.931 -13.853 1.00 97.81 81 ALA A O 1
ATOM 646 N N . ILE A 1 82 ? 17.629 -6.758 -15.096 1.00 97.94 82 ILE A N 1
ATOM 647 C CA . ILE A 1 82 ? 16.946 -7.505 -14.022 1.00 97.94 82 ILE A CA 1
ATOM 648 C C . ILE A 1 82 ? 17.905 -7.767 -12.856 1.00 97.94 82 ILE A C 1
ATOM 650 O O . ILE A 1 82 ? 17.550 -7.556 -11.700 1.00 97.94 82 ILE A O 1
ATOM 654 N N . ASN A 1 83 ? 19.145 -8.178 -13.144 1.00 98.12 83 ASN A N 1
ATOM 655 C CA . ASN A 1 83 ? 20.147 -8.335 -12.092 1.00 98.12 83 ASN A CA 1
ATOM 656 C C . ASN A 1 83 ? 20.457 -7.000 -11.399 1.00 98.12 83 ASN A C 1
ATOM 658 O O . ASN A 1 83 ? 20.638 -6.977 -10.187 1.00 98.12 83 ASN A O 1
ATOM 662 N N . LEU A 1 84 ? 20.536 -5.903 -12.150 1.00 98.25 84 LEU A N 1
ATOM 663 C CA . LEU A 1 84 ? 20.770 -4.581 -11.583 1.00 98.25 84 LEU A CA 1
ATOM 664 C C . LEU A 1 84 ? 19.630 -4.165 -10.645 1.00 98.25 84 LEU A C 1
ATOM 666 O O . LEU A 1 84 ? 19.914 -3.716 -9.542 1.00 98.25 84 LEU A O 1
ATOM 670 N N . ALA A 1 85 ? 18.368 -4.384 -11.027 1.00 98.06 85 ALA A N 1
ATOM 671 C CA . ALA A 1 85 ? 17.220 -4.149 -10.146 1.00 98.06 85 ALA A CA 1
ATOM 672 C C . ALA A 1 85 ? 17.336 -4.953 -8.840 1.00 98.06 85 ALA A C 1
ATOM 674 O O . ALA A 1 85 ? 17.177 -4.405 -7.753 1.00 98.06 85 ALA A O 1
ATOM 675 N N . TYR A 1 86 ? 17.715 -6.231 -8.940 1.00 97.56 86 TYR A N 1
ATOM 676 C CA . TYR A 1 86 ? 17.989 -7.066 -7.771 1.00 97.56 86 TYR A CA 1
ATOM 677 C C . TYR A 1 86 ? 19.089 -6.482 -6.863 1.00 97.56 86 TYR A C 1
ATOM 679 O O . TYR A 1 86 ? 18.899 -6.397 -5.652 1.00 97.56 86 TYR A O 1
ATOM 687 N N . LEU A 1 87 ? 20.216 -6.034 -7.426 1.00 97.31 87 LEU A N 1
ATOM 688 C CA . LEU A 1 87 ? 21.324 -5.448 -6.653 1.00 97.31 87 LEU A CA 1
ATOM 689 C C . LEU A 1 87 ? 20.963 -4.103 -6.010 1.00 97.31 87 LEU A C 1
ATOM 691 O O . LEU A 1 87 ? 21.531 -3.751 -4.980 1.00 97.31 87 LEU A O 1
ATOM 695 N N . LEU A 1 88 ? 20.015 -3.372 -6.598 1.00 95.88 88 LEU A N 1
ATOM 696 C CA . LEU A 1 88 ? 19.447 -2.145 -6.036 1.00 95.88 88 LEU A CA 1
ATOM 697 C C . LEU A 1 88 ? 18.371 -2.418 -4.966 1.00 95.88 88 LEU A C 1
ATOM 699 O O . LEU A 1 88 ? 17.813 -1.471 -4.420 1.00 95.88 88 LEU A O 1
ATOM 703 N N . GLY A 1 89 ? 18.088 -3.687 -4.646 1.00 92.81 89 GLY A N 1
ATOM 704 C CA . GLY A 1 89 ? 17.194 -4.080 -3.553 1.00 92.81 89 GLY A CA 1
ATOM 705 C C . GLY A 1 89 ? 15.736 -4.313 -3.954 1.00 92.81 89 GLY A C 1
ATOM 706 O O . GLY A 1 89 ? 14.890 -4.468 -3.074 1.00 92.81 89 GLY A O 1
ATOM 707 N N . SER A 1 90 ? 15.411 -4.363 -5.251 1.00 92.81 90 SER A N 1
ATOM 708 C CA . SER A 1 90 ? 14.035 -4.617 -5.694 1.00 92.81 90 SER A CA 1
ATOM 709 C C . SER A 1 90 ? 13.540 -6.003 -5.257 1.00 92.81 90 SER A C 1
ATOM 711 O O . SER A 1 90 ? 14.150 -7.021 -5.586 1.00 92.81 90 SER A O 1
ATOM 713 N N . ARG A 1 91 ? 12.395 -6.039 -4.562 1.00 89.38 91 ARG A N 1
ATOM 714 C CA . ARG A 1 91 ? 11.658 -7.270 -4.204 1.00 89.38 91 ARG A CA 1
ATOM 715 C C . ARG A 1 91 ? 10.624 -7.676 -5.250 1.00 89.38 91 ARG A C 1
ATOM 717 O O . ARG A 1 91 ? 10.299 -8.852 -5.365 1.00 89.38 91 ARG A O 1
ATOM 724 N N . VAL A 1 92 ? 10.159 -6.716 -6.045 1.00 91.00 92 VAL A N 1
ATOM 725 C CA . VAL A 1 92 ? 9.280 -6.932 -7.195 1.00 91.00 92 VAL A CA 1
ATOM 726 C C . VAL A 1 92 ? 9.915 -6.283 -8.420 1.00 91.00 92 VAL A C 1
ATOM 728 O O . VAL A 1 92 ? 10.378 -5.144 -8.358 1.00 91.00 92 VAL A O 1
ATOM 731 N N . VAL A 1 93 ? 9.961 -7.010 -9.535 1.00 96.00 93 VAL A N 1
ATOM 732 C CA . VAL A 1 93 ? 10.459 -6.520 -10.825 1.00 96.00 93 VAL A CA 1
ATOM 733 C C . VAL A 1 93 ? 9.382 -6.732 -11.885 1.00 96.00 93 VAL A C 1
ATOM 735 O O . VAL A 1 93 ? 9.047 -7.864 -12.231 1.00 96.00 93 VAL A O 1
ATOM 738 N N . VAL A 1 94 ? 8.867 -5.633 -12.434 1.00 96.50 94 VAL A N 1
ATOM 739 C CA . VAL A 1 94 ? 7.871 -5.640 -13.512 1.00 96.50 94 VAL A CA 1
ATOM 740 C C . VAL A 1 94 ? 8.579 -5.456 -14.855 1.00 96.50 94 VAL A C 1
ATOM 742 O O . VAL A 1 94 ? 9.237 -4.442 -15.095 1.00 96.50 94 VAL A O 1
ATOM 745 N N . LEU A 1 95 ? 8.473 -6.445 -15.741 1.00 97.44 95 LEU A N 1
ATOM 746 C CA . LEU A 1 95 ? 9.089 -6.417 -17.065 1.00 97.44 95 LEU A CA 1
ATOM 747 C C . LEU A 1 95 ? 8.128 -5.811 -18.086 1.00 97.44 95 LEU A C 1
ATOM 749 O O . LEU A 1 95 ? 7.200 -6.476 -18.542 1.00 97.44 95 LEU A O 1
ATOM 753 N N . LEU A 1 96 ? 8.408 -4.576 -18.502 1.00 95.12 96 LEU A N 1
ATOM 754 C CA . LEU A 1 96 ? 7.680 -3.891 -19.568 1.00 95.12 96 LEU A CA 1
ATOM 755 C C . LEU A 1 96 ? 8.402 -4.041 -20.915 1.00 95.12 96 LEU A C 1
ATOM 757 O O . LEU A 1 96 ? 9.572 -3.687 -21.054 1.00 95.12 96 LEU A O 1
ATOM 761 N N . GLY A 1 97 ? 7.703 -4.569 -21.924 1.00 92.38 97 GLY A N 1
ATOM 762 C CA . GLY A 1 97 ? 8.224 -4.695 -23.294 1.00 92.38 97 GLY A CA 1
ATOM 763 C C . GLY A 1 97 ? 9.172 -5.880 -23.534 1.00 92.38 97 GLY A C 1
ATOM 764 O O . GLY A 1 97 ? 9.798 -5.967 -24.591 1.00 92.38 97 GLY A O 1
ATOM 765 N N . PHE A 1 98 ? 9.277 -6.823 -22.592 1.00 94.62 98 PHE A N 1
ATOM 766 C CA . PHE A 1 98 ? 10.103 -8.025 -22.742 1.00 94.62 98 PHE A CA 1
ATOM 767 C C . PHE A 1 98 ? 9.386 -9.068 -23.605 1.00 94.62 98 PHE A C 1
ATOM 769 O O . PHE A 1 98 ? 8.686 -9.936 -23.090 1.00 94.62 98 PHE A O 1
ATOM 776 N N . ASP A 1 99 ? 9.562 -8.996 -24.925 1.00 92.31 99 ASP A N 1
ATOM 777 C CA . ASP A 1 99 ? 8.922 -9.915 -25.879 1.00 92.31 99 ASP A CA 1
ATOM 778 C C . ASP A 1 99 ? 9.757 -11.166 -26.194 1.00 92.31 99 ASP A C 1
ATOM 780 O O . ASP A 1 99 ? 9.212 -12.251 -26.333 1.00 92.31 99 ASP A O 1
ATOM 784 N N . MET A 1 100 ? 11.086 -11.050 -26.284 1.00 92.44 100 MET A N 1
ATOM 785 C CA . MET A 1 100 ? 12.011 -12.157 -26.610 1.00 92.44 100 MET A CA 1
ATOM 786 C C . MET A 1 100 ? 11.695 -12.936 -27.904 1.00 92.44 100 MET A C 1
ATOM 788 O O . MET A 1 100 ? 12.245 -14.016 -28.128 1.00 92.44 100 MET A O 1
ATOM 792 N N . ARG A 1 101 ? 10.847 -12.397 -28.784 1.00 89.44 101 ARG A N 1
ATOM 793 C CA . ARG A 1 101 ? 10.687 -12.870 -30.162 1.00 89.44 101 ARG A CA 1
ATOM 794 C C . ARG A 1 101 ? 11.731 -12.191 -31.060 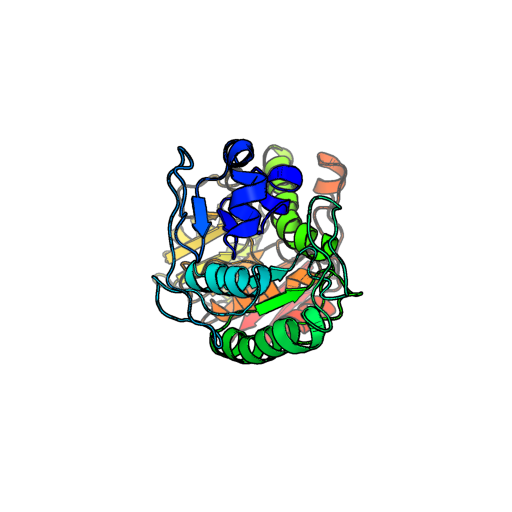1.00 89.44 101 ARG A C 1
ATOM 796 O O . ARG A 1 101 ? 12.287 -11.163 -30.674 1.00 89.44 101 ARG A O 1
ATOM 803 N N . PRO A 1 102 ? 12.037 -12.746 -32.246 1.00 84.06 102 PRO A N 1
ATOM 804 C CA . PRO A 1 102 ? 12.968 -12.114 -33.175 1.00 84.06 102 PRO A CA 1
ATOM 805 C C . PRO A 1 102 ? 12.521 -10.701 -33.578 1.00 84.06 102 PRO A C 1
ATOM 807 O O . PRO A 1 102 ? 11.378 -10.509 -33.981 1.00 84.06 102 PRO A O 1
ATOM 810 N N . GLY A 1 103 ? 13.446 -9.740 -33.525 1.00 82.50 103 GLY A N 1
ATOM 811 C CA . GLY A 1 103 ? 13.219 -8.351 -33.930 1.00 82.50 103 GLY A CA 1
ATOM 812 C C . GLY A 1 103 ? 13.578 -7.350 -32.833 1.00 82.50 103 GLY A C 1
ATOM 813 O O . GLY A 1 103 ? 13.935 -7.727 -31.720 1.00 82.50 103 GLY A O 1
ATOM 814 N N . ASN A 1 104 ? 13.496 -6.065 -33.168 1.00 84.31 104 ASN A N 1
ATOM 815 C CA . ASN A 1 104 ? 13.565 -4.957 -32.216 1.00 84.31 104 ASN A CA 1
ATOM 816 C C . ASN A 1 104 ? 12.259 -4.164 -32.320 1.00 84.31 104 ASN A C 1
ATOM 818 O O . ASN A 1 104 ? 11.639 -4.135 -33.379 1.00 84.31 104 ASN A O 1
ATOM 822 N N . TRP A 1 105 ? 11.861 -3.474 -31.251 1.00 87.50 105 TRP A N 1
ATOM 823 C CA . TRP A 1 105 ? 10.683 -2.596 -31.282 1.00 87.50 105 TRP A CA 1
ATOM 824 C C . TRP A 1 105 ? 10.911 -1.301 -32.089 1.00 87.50 105 TRP A C 1
ATOM 826 O O . TRP A 1 105 ? 9.975 -0.534 -32.293 1.00 87.50 105 TRP A O 1
ATOM 836 N N . HIS A 1 106 ? 12.148 -1.052 -32.534 1.00 88.44 106 HIS A N 1
ATOM 837 C CA . HIS A 1 106 ? 12.574 0.106 -33.319 1.00 88.44 106 HIS A CA 1
ATOM 838 C C . HIS A 1 106 ? 13.512 -0.305 -34.464 1.00 88.44 106 HIS A C 1
ATOM 840 O O . HIS A 1 106 ? 14.140 -1.364 -34.426 1.00 88.44 106 HIS A O 1
ATOM 846 N N . GLU A 1 107 ? 13.700 0.594 -35.432 1.00 87.38 107 GLU A N 1
ATOM 847 C CA . GLU A 1 107 ? 14.555 0.376 -36.611 1.00 87.38 107 GLU A CA 1
ATOM 848 C C . GLU A 1 107 ? 16.000 0.888 -36.439 1.00 87.38 107 GLU A C 1
ATOM 850 O O . GLU A 1 107 ? 16.853 0.642 -37.282 1.00 87.38 107 GLU A O 1
ATOM 855 N N . ASN A 1 108 ? 16.327 1.549 -35.320 1.00 86.75 108 ASN A N 1
ATOM 856 C CA . ASN A 1 108 ? 17.667 2.127 -35.082 1.00 86.75 108 ASN A CA 1
ATOM 857 C C . ASN A 1 108 ? 18.823 1.104 -35.008 1.00 86.75 108 ASN A C 1
ATOM 859 O O . ASN A 1 108 ? 19.990 1.494 -34.913 1.00 86.75 108 ASN A O 1
ATOM 863 N N . HIS A 1 109 ? 18.529 -0.200 -35.007 1.00 84.94 109 HIS A N 1
ATOM 864 C CA . HIS A 1 109 ? 19.548 -1.240 -34.952 1.00 84.94 109 HIS A CA 1
ATOM 865 C C . HIS A 1 109 ? 20.189 -1.432 -36.336 1.00 84.94 109 HIS A C 1
ATOM 867 O O . HIS A 1 109 ? 19.564 -1.945 -37.258 1.00 84.94 109 HIS A O 1
ATOM 873 N N . LYS A 1 110 ? 21.465 -1.055 -36.480 1.00 86.56 110 LYS A N 1
ATOM 874 C CA . LYS A 1 110 ? 22.143 -0.949 -37.791 1.00 86.56 110 LYS A CA 1
ATOM 875 C C . LYS A 1 110 ? 22.654 -2.272 -38.374 1.00 86.56 110 LYS A C 1
ATOM 877 O O . LYS A 1 110 ? 23.256 -2.278 -39.442 1.00 86.56 110 LYS A O 1
ATOM 882 N N . LEU A 1 111 ? 22.483 -3.380 -37.657 1.00 85.19 111 LEU A N 1
ATOM 883 C CA . LEU A 1 111 ? 22.936 -4.710 -38.072 1.00 85.19 111 LEU A CA 1
ATOM 884 C C . LEU A 1 111 ? 21.765 -5.696 -38.112 1.00 85.19 111 LEU A C 1
ATOM 886 O O . LEU A 1 111 ? 20.816 -5.539 -37.344 1.00 85.19 111 LEU A O 1
ATOM 890 N N . PRO A 1 112 ? 21.826 -6.744 -38.946 1.00 80.12 112 PRO A N 1
ATOM 891 C CA . PRO A 1 112 ? 20.829 -7.800 -38.884 1.00 80.12 112 PRO A CA 1
ATOM 892 C C . PRO A 1 112 ? 20.895 -8.525 -37.526 1.00 80.12 112 PRO A C 1
ATOM 894 O O . PRO A 1 112 ? 21.979 -8.641 -36.937 1.00 80.12 112 PRO A O 1
ATOM 897 N N . PRO A 1 113 ? 19.756 -9.022 -37.010 1.00 76.69 113 PRO A N 1
ATOM 898 C CA . PRO A 1 113 ? 19.752 -9.851 -35.813 1.00 76.69 113 PRO A CA 1
ATOM 899 C C . PRO A 1 113 ? 20.556 -11.129 -36.063 1.00 76.69 113 PRO A C 1
ATOM 901 O O . PRO A 1 113 ? 20.477 -11.735 -37.132 1.00 76.69 113 PRO A O 1
ATOM 904 N N . LEU A 1 114 ? 21.329 -11.555 -35.063 1.00 82.00 114 LEU A N 1
ATOM 905 C CA . LEU A 1 114 ? 22.030 -12.832 -35.151 1.00 82.00 114 LEU A CA 1
ATOM 906 C C . LEU A 1 114 ? 21.009 -13.983 -35.120 1.00 82.00 114 LEU A C 1
ATOM 908 O O . LEU A 1 114 ? 20.079 -13.936 -34.302 1.00 82.00 114 LEU A O 1
ATOM 912 N N . PRO A 1 115 ? 21.186 -15.031 -35.950 1.00 82.62 115 PRO A N 1
ATOM 913 C CA . PRO A 1 115 ? 20.323 -16.204 -35.913 1.00 82.62 115 PRO A CA 1
ATOM 914 C C . PRO A 1 115 ? 20.249 -16.800 -34.504 1.00 82.62 115 PRO A C 1
ATOM 916 O O . PRO A 1 115 ? 21.259 -16.888 -33.805 1.00 82.62 115 PRO A O 1
ATOM 919 N N . ASP A 1 116 ? 19.040 -17.180 -34.092 1.00 85.62 116 ASP A N 1
ATOM 920 C CA . ASP A 1 116 ? 18.749 -17.872 -32.829 1.00 85.62 116 ASP A CA 1
ATOM 921 C C . ASP A 1 116 ? 19.216 -17.156 -31.541 1.00 85.62 116 ASP A C 1
ATOM 923 O O . ASP A 1 116 ? 19.272 -17.737 -30.463 1.00 85.62 116 ASP A O 1
ATOM 927 N N . GLN A 1 117 ? 19.531 -15.859 -31.595 1.00 87.44 117 GLN A N 1
ATOM 928 C CA . GLN A 1 117 ? 20.081 -15.155 -30.433 1.00 87.44 117 GLN A CA 1
ATOM 929 C C . GLN A 1 117 ? 19.113 -15.111 -29.236 1.00 87.44 117 GLN A C 1
ATOM 931 O O . GLN A 1 117 ? 19.527 -15.283 -28.087 1.00 87.44 117 GLN A O 1
ATOM 936 N N . HIS A 1 118 ? 17.822 -14.903 -29.503 1.00 89.50 118 HIS A N 1
ATOM 937 C CA . HIS A 1 118 ? 16.796 -14.830 -28.466 1.00 89.50 118 HIS A CA 1
ATOM 938 C C . HIS A 1 118 ? 16.569 -16.196 -27.806 1.00 89.50 118 HIS A C 1
ATOM 940 O O . HIS A 1 118 ? 16.728 -16.328 -26.593 1.00 89.50 118 HIS A O 1
ATOM 946 N N . ARG A 1 119 ? 16.266 -17.221 -28.609 1.00 89.94 119 ARG A N 1
ATOM 947 C CA . ARG A 1 119 ? 15.931 -18.568 -28.131 1.00 89.94 119 ARG A CA 1
ATOM 948 C C . ARG A 1 119 ? 17.156 -19.358 -27.665 1.00 89.94 119 ARG A C 1
ATOM 950 O O . ARG A 1 119 ? 17.067 -20.038 -26.653 1.00 89.94 119 ARG A O 1
ATOM 957 N N . GLY A 1 120 ? 18.295 -19.235 -28.338 1.00 90.00 120 GLY A N 1
ATOM 958 C CA . GLY A 1 120 ? 19.512 -19.977 -28.007 1.00 90.00 120 GLY A CA 1
ATOM 959 C C . GLY A 1 120 ? 20.380 -19.349 -26.913 1.00 90.00 120 GLY A C 1
ATOM 960 O O . GLY A 1 120 ? 21.242 -20.030 -26.362 1.00 90.00 120 GLY A O 1
ATOM 961 N N . LYS A 1 121 ? 20.203 -18.056 -26.586 1.00 89.56 121 LYS A N 1
ATOM 962 C CA . LYS A 1 121 ? 21.055 -17.367 -25.588 1.00 89.56 121 LYS A CA 1
ATOM 963 C C . LYS A 1 121 ? 20.283 -16.557 -24.552 1.00 89.56 121 LYS A C 1
ATOM 965 O O . LYS A 1 121 ? 20.577 -16.662 -23.361 1.00 89.56 121 LYS A O 1
ATOM 970 N N . PHE A 1 122 ? 19.329 -15.727 -24.975 1.00 92.56 122 PHE A N 1
ATOM 971 C CA . PHE A 1 122 ? 18.682 -14.773 -24.064 1.00 92.56 122 PHE A CA 1
ATOM 972 C C . PHE A 1 122 ? 17.698 -15.472 -23.125 1.00 92.56 122 PHE A C 1
ATOM 974 O O . PHE A 1 122 ? 17.820 -15.329 -21.908 1.00 92.56 122 PHE A O 1
ATOM 981 N N . VAL A 1 123 ? 16.773 -16.254 -23.686 1.00 94.94 123 VAL A N 1
ATOM 982 C CA . VAL A 1 123 ? 15.751 -16.989 -22.928 1.00 94.94 123 VAL A CA 1
ATOM 983 C C . VAL A 1 123 ? 16.378 -17.999 -21.954 1.00 94.94 123 VAL A C 1
ATOM 985 O O . VAL A 1 123 ? 16.080 -17.877 -20.768 1.00 94.94 123 VAL A O 1
ATOM 988 N N . PRO A 1 124 ? 17.335 -18.868 -22.351 1.00 94.88 124 PRO A N 1
ATOM 989 C CA . PRO A 1 124 ? 17.950 -19.826 -21.426 1.00 94.88 124 PRO A CA 1
ATOM 990 C C . PRO A 1 124 ? 18.659 -19.164 -20.240 1.00 94.88 124 PRO A C 1
ATOM 992 O O . PRO A 1 124 ? 18.671 -19.686 -19.128 1.00 94.88 124 PRO A O 1
ATOM 995 N N . THR A 1 125 ? 19.246 -17.983 -20.455 1.00 94.31 125 THR A N 1
ATOM 996 C CA . THR A 1 125 ? 19.895 -17.241 -19.369 1.00 94.31 125 THR A CA 1
ATOM 997 C C . THR A 1 125 ? 18.872 -16.711 -18.366 1.00 94.31 125 THR A C 1
ATOM 999 O O . THR A 1 125 ? 19.094 -16.800 -17.161 1.00 94.31 125 THR A O 1
ATOM 1002 N N . LEU A 1 126 ? 17.751 -16.169 -18.848 1.00 95.50 126 LEU A N 1
ATOM 1003 C CA . LEU A 1 126 ? 16.664 -15.686 -17.994 1.00 95.50 126 LEU A CA 1
ATOM 1004 C C . LEU A 1 126 ? 15.975 -16.838 -17.251 1.00 95.50 126 LEU A C 1
ATOM 1006 O O . LEU A 1 126 ? 15.723 -16.713 -16.056 1.00 95.50 126 LEU A O 1
ATOM 1010 N N . GLU A 1 127 ? 15.772 -17.977 -17.916 1.00 96.00 127 GLU A N 1
ATOM 1011 C CA . GLU A 1 127 ? 15.278 -19.220 -17.308 1.00 96.00 127 GLU A CA 1
ATOM 1012 C C . GLU A 1 127 ? 16.189 -19.703 -16.177 1.00 96.00 127 GLU A C 1
ATOM 1014 O O . GLU A 1 127 ? 15.705 -20.074 -15.110 1.00 96.00 127 GLU A O 1
ATOM 1019 N N . ALA A 1 128 ? 17.511 -19.631 -16.357 1.00 95.19 128 ALA A N 1
ATOM 1020 C CA . ALA A 1 128 ? 18.464 -19.978 -15.306 1.00 95.19 128 ALA A CA 1
ATOM 1021 C C . ALA A 1 128 ? 18.458 -18.977 -14.133 1.00 95.19 128 ALA A C 1
ATOM 1023 O O . ALA A 1 128 ? 18.731 -19.364 -12.992 1.00 95.19 128 ALA A O 1
ATOM 1024 N N . MET A 1 129 ? 18.170 -17.697 -14.394 1.00 96.44 129 MET A N 1
ATOM 1025 C CA . MET A 1 129 ? 18.093 -16.644 -13.372 1.00 96.44 129 MET A CA 1
ATOM 1026 C C . MET A 1 129 ? 16.789 -16.690 -12.567 1.00 96.44 129 MET A C 1
ATOM 1028 O O . MET A 1 129 ? 16.819 -16.410 -11.371 1.00 96.44 129 MET A O 1
ATOM 1032 N N . ALA A 1 130 ? 15.665 -17.063 -13.184 1.00 96.44 130 ALA A N 1
ATOM 1033 C CA . ALA A 1 130 ? 14.344 -17.062 -12.555 1.00 96.44 130 ALA A CA 1
ATOM 1034 C C . ALA A 1 130 ? 14.283 -17.789 -11.191 1.00 96.44 130 ALA A C 1
ATOM 1036 O O . ALA A 1 130 ? 13.878 -17.163 -10.209 1.00 96.44 130 ALA A O 1
ATOM 1037 N N . PRO A 1 131 ? 14.756 -19.045 -11.043 1.00 95.31 131 PRO A N 1
ATOM 1038 C CA . PRO A 1 131 ? 14.732 -19.720 -9.746 1.00 95.31 131 PRO A CA 1
ATOM 1039 C C . PRO A 1 131 ? 15.723 -19.125 -8.732 1.00 95.31 131 PRO A C 1
ATOM 1041 O O . PRO A 1 131 ? 15.543 -19.304 -7.530 1.00 95.31 131 PRO A O 1
ATOM 1044 N N . GLN A 1 132 ? 16.777 -18.432 -9.179 1.00 96.44 132 GLN A N 1
ATOM 1045 C CA . GLN A 1 132 ? 17.720 -17.748 -8.282 1.00 96.44 132 GLN A CA 1
ATOM 1046 C C . GLN A 1 132 ? 17.085 -16.488 -7.685 1.00 96.44 132 GLN A C 1
ATOM 1048 O O . GLN A 1 132 ? 17.193 -16.270 -6.482 1.00 96.44 132 GLN A O 1
ATOM 1053 N N . LEU A 1 133 ? 16.377 -15.712 -8.512 1.00 96.19 133 LEU A N 1
ATOM 1054 C CA . LEU A 1 133 ? 15.609 -14.538 -8.087 1.00 96.19 133 LEU A CA 1
ATOM 1055 C C . LEU A 1 133 ? 14.506 -14.934 -7.099 1.00 96.19 133 LEU A C 1
ATOM 1057 O O . LEU A 1 133 ? 14.417 -14.348 -6.024 1.00 96.19 133 LEU A O 1
ATOM 1061 N N . LEU A 1 134 ? 13.760 -16.001 -7.401 1.00 91.44 134 LEU A N 1
ATOM 1062 C CA . LEU A 1 134 ? 12.724 -16.511 -6.503 1.00 91.44 134 LEU A CA 1
ATOM 1063 C C . LEU A 1 134 ? 13.296 -16.924 -5.136 1.00 91.44 134 LEU A C 1
ATOM 1065 O O . LEU A 1 134 ? 12.770 -16.517 -4.105 1.00 91.44 134 LEU A O 1
ATOM 1069 N N . ARG A 1 135 ? 14.412 -17.672 -5.106 1.00 94.06 135 ARG A N 1
ATOM 1070 C CA . ARG A 1 135 ? 15.089 -18.038 -3.844 1.00 94.06 135 ARG A CA 1
ATOM 1071 C C . ARG A 1 135 ? 15.616 -16.833 -3.065 1.00 94.06 135 ARG A C 1
ATOM 1073 O O . ARG A 1 135 ? 15.735 -16.914 -1.849 1.00 94.06 135 ARG A O 1
ATOM 1080 N N . ALA A 1 136 ? 15.931 -15.736 -3.749 1.00 90.00 136 ALA A N 1
ATOM 1081 C CA . ALA A 1 136 ? 16.332 -14.480 -3.124 1.00 90.00 136 ALA A CA 1
ATOM 1082 C C . ALA A 1 136 ? 15.135 -13.631 -2.642 1.00 90.00 136 ALA A C 1
ATOM 1084 O O . ALA A 1 136 ? 15.336 -12.517 -2.156 1.00 90.00 136 ALA A O 1
ATOM 1085 N N . GLY A 1 137 ? 13.900 -14.135 -2.765 1.00 86.44 137 GLY A N 1
ATOM 1086 C CA . GLY A 1 137 ? 12.684 -13.409 -2.398 1.00 86.44 137 GLY A CA 1
ATOM 1087 C C . GLY A 1 137 ? 12.371 -12.260 -3.355 1.00 86.44 137 GLY A C 1
ATOM 1088 O O . GLY A 1 137 ? 11.909 -11.212 -2.908 1.00 86.44 137 GLY A O 1
ATOM 1089 N N . VAL A 1 138 ? 12.692 -12.425 -4.643 1.00 91.38 138 VAL A N 1
ATOM 1090 C CA . VAL A 1 138 ? 12.373 -11.463 -5.702 1.00 91.38 138 VAL A CA 1
ATOM 1091 C C . VAL A 1 138 ? 11.312 -12.049 -6.620 1.00 91.38 138 VAL A C 1
ATOM 1093 O O . VAL A 1 138 ? 11.546 -13.046 -7.308 1.00 91.38 138 VAL A O 1
ATOM 1096 N N . THR A 1 139 ? 10.167 -11.384 -6.675 1.00 92.38 139 THR A N 1
ATOM 1097 C CA . THR A 1 139 ? 9.097 -11.686 -7.623 1.00 92.38 139 THR A CA 1
ATOM 1098 C C . THR A 1 139 ? 9.355 -10.942 -8.924 1.00 92.38 139 THR A C 1
ATOM 1100 O O . THR A 1 139 ? 9.584 -9.735 -8.928 1.00 92.38 139 THR A O 1
ATOM 1103 N N . VAL A 1 140 ? 9.304 -11.651 -10.050 1.00 96.56 140 VAL A N 1
ATOM 1104 C CA . VAL A 1 140 ? 9.423 -11.047 -11.380 1.00 96.56 140 VAL A CA 1
ATOM 1105 C C . VAL A 1 140 ? 8.174 -11.376 -12.180 1.00 96.56 140 VAL A C 1
ATOM 1107 O O . VAL A 1 140 ? 7.829 -12.548 -12.305 1.00 96.56 140 VAL A O 1
ATOM 1110 N N . VAL A 1 141 ? 7.524 -10.355 -12.733 1.00 95.38 141 VAL A N 1
ATOM 1111 C CA . VAL A 1 141 ? 6.328 -10.490 -13.578 1.00 95.38 141 VAL A CA 1
ATOM 1112 C C . VAL A 1 141 ? 6.580 -9.868 -14.945 1.00 95.38 141 VAL A C 1
ATOM 1114 O O . VAL A 1 141 ? 7.308 -8.883 -15.058 1.00 95.38 141 VAL A O 1
ATOM 1117 N N . ASN A 1 142 ? 5.997 -10.430 -15.999 1.00 97.31 142 ASN A N 1
ATOM 1118 C CA . ASN A 1 142 ? 6.074 -9.878 -17.351 1.00 97.31 142 ASN A CA 1
ATOM 1119 C C . ASN A 1 142 ? 4.718 -9.316 -17.782 1.00 97.31 142 ASN A C 1
ATOM 1121 O O . ASN A 1 142 ? 3.712 -10.008 -17.679 1.00 97.31 142 ASN A O 1
ATOM 1125 N N . THR A 1 143 ? 4.687 -8.090 -18.305 1.00 96.38 143 THR A N 1
ATOM 1126 C CA . THR A 1 143 ? 3.432 -7.447 -18.730 1.00 96.38 143 THR A CA 1
ATOM 1127 C C . THR A 1 143 ? 3.085 -7.666 -20.197 1.00 96.38 143 THR A C 1
ATOM 1129 O O . THR A 1 143 ? 2.065 -7.191 -20.687 1.00 96.38 143 THR A O 1
ATOM 1132 N N . ASN A 1 144 ? 3.913 -8.411 -20.935 1.00 94.44 144 ASN A N 1
ATOM 1133 C CA . ASN A 1 144 ? 3.605 -8.815 -22.301 1.00 94.44 144 ASN A CA 1
ATOM 1134 C C . ASN A 1 144 ? 3.135 -10.283 -22.338 1.00 94.44 144 ASN A C 1
ATOM 1136 O O . ASN A 1 144 ? 3.980 -11.175 -22.474 1.00 94.44 144 ASN A O 1
ATOM 1140 N N . PRO A 1 145 ? 1.816 -10.574 -22.325 1.00 91.69 145 PRO A N 1
ATOM 1141 C CA . PRO A 1 145 ? 1.301 -11.950 -22.365 1.00 91.69 145 PRO A CA 1
ATOM 1142 C C . PRO A 1 145 ? 1.690 -12.705 -23.647 1.00 91.69 145 PRO A C 1
ATOM 1144 O O . PRO A 1 145 ? 1.675 -13.940 -23.701 1.00 91.69 145 PRO A O 1
ATOM 1147 N N . ARG A 1 146 ? 2.099 -11.990 -24.703 1.00 92.88 146 ARG A N 1
ATOM 1148 C CA . ARG A 1 146 ? 2.568 -12.590 -25.959 1.00 92.88 146 ARG A CA 1
ATOM 1149 C C . ARG A 1 146 ? 4.065 -12.925 -25.946 1.00 92.88 146 ARG A C 1
ATOM 1151 O O . ARG A 1 146 ? 4.513 -13.596 -26.871 1.00 92.88 146 ARG A O 1
ATOM 1158 N N . SER A 1 147 ? 4.819 -12.560 -24.914 1.00 95.44 147 SER A N 1
ATOM 1159 C CA . SER A 1 147 ? 6.267 -12.795 -24.841 1.00 95.44 147 SER A CA 1
ATOM 1160 C C . SER A 1 147 ? 6.677 -14.254 -25.070 1.00 95.44 147 SER A C 1
ATOM 1162 O O . SER A 1 147 ? 6.038 -15.166 -24.571 1.00 95.44 147 SER A O 1
ATOM 1164 N N . ALA A 1 148 ? 7.783 -14.515 -25.763 1.00 95.12 148 ALA A N 1
ATOM 1165 C CA . ALA A 1 148 ? 8.417 -15.836 -25.791 1.00 95.12 148 ALA A CA 1
ATOM 1166 C C . ALA A 1 148 ? 9.078 -16.214 -24.448 1.00 95.12 148 ALA A C 1
ATOM 1168 O O . ALA A 1 148 ? 9.420 -17.376 -24.242 1.00 95.12 148 ALA A O 1
ATOM 1169 N N . LEU A 1 149 ? 9.253 -15.258 -23.531 1.00 95.62 149 LEU A N 1
ATOM 1170 C CA . LEU A 1 149 ? 9.811 -15.486 -22.202 1.00 95.62 149 LEU A CA 1
ATOM 1171 C C . LEU A 1 149 ? 8.726 -16.001 -21.251 1.00 95.62 149 LEU A C 1
ATOM 1173 O O . LEU A 1 149 ? 7.917 -15.222 -20.753 1.00 95.62 149 LEU A O 1
ATOM 1177 N N . ARG A 1 150 ? 8.709 -17.315 -21.007 1.00 95.56 150 ARG A N 1
ATOM 1178 C CA . ARG A 1 150 ? 7.664 -17.987 -20.211 1.00 95.56 150 ARG A CA 1
ATOM 1179 C C . ARG A 1 150 ? 8.065 -18.325 -18.774 1.00 95.56 150 ARG A C 1
ATOM 1181 O O . ARG A 1 150 ? 7.231 -18.800 -18.018 1.00 95.56 150 ARG A O 1
ATOM 1188 N N . CYS A 1 151 ? 9.317 -18.086 -18.387 1.00 95.56 151 CYS A N 1
ATOM 1189 C CA . CYS A 1 151 ? 9.824 -18.430 -17.054 1.00 95.56 151 CYS A CA 1
ATOM 1190 C C . CYS A 1 151 ? 9.347 -17.505 -15.924 1.00 95.56 151 CYS A C 1
ATOM 1192 O O . CYS A 1 151 ? 9.642 -17.776 -14.764 1.00 95.56 151 CYS A O 1
ATOM 1194 N N . PHE A 1 152 ? 8.646 -16.417 -16.254 1.00 96.25 152 PHE A N 1
ATOM 1195 C CA . PHE A 1 152 ? 8.048 -15.493 -15.296 1.00 96.25 152 PHE A CA 1
ATOM 1196 C C . PHE A 1 152 ? 6.526 -15.480 -15.475 1.00 96.25 152 PHE A C 1
ATOM 1198 O O . PHE A 1 152 ? 6.071 -15.540 -16.623 1.00 96.25 152 PHE A O 1
ATOM 1205 N N . PRO A 1 153 ? 5.741 -15.389 -14.386 1.00 93.19 153 PRO A N 1
ATOM 1206 C CA . PRO A 1 153 ? 4.302 -15.173 -14.479 1.00 93.19 153 PRO A CA 1
ATOM 1207 C C . PRO A 1 153 ? 3.976 -13.882 -15.242 1.00 93.19 153 PRO A C 1
ATOM 1209 O O . PRO A 1 153 ? 4.757 -12.926 -15.247 1.00 93.19 153 PRO A O 1
ATOM 1212 N N . PHE A 1 154 ? 2.809 -13.864 -15.885 1.00 94.19 154 PHE A N 1
ATOM 1213 C CA . PHE A 1 154 ? 2.280 -12.668 -16.534 1.00 94.19 154 PHE A CA 1
ATOM 1214 C C . PHE A 1 154 ? 1.373 -11.900 -15.577 1.00 94.19 154 PHE A C 1
ATOM 1216 O O . PHE A 1 154 ? 0.657 -12.514 -14.791 1.00 94.19 154 PHE A O 1
ATOM 1223 N N . ALA A 1 155 ? 1.405 -10.576 -15.671 1.00 88.19 155 ALA A N 1
ATOM 1224 C CA . ALA A 1 155 ? 0.508 -9.676 -14.956 1.00 88.19 155 ALA A CA 1
ATOM 1225 C C . ALA A 1 155 ? 0.053 -8.570 -15.911 1.00 88.19 155 ALA A C 1
ATOM 1227 O O . ALA A 1 155 ? 0.821 -8.171 -16.793 1.00 88.19 155 ALA A O 1
ATOM 1228 N N . ASP A 1 156 ? -1.180 -8.099 -15.765 1.00 87.69 156 ASP A N 1
ATOM 1229 C CA . ASP A 1 156 ? -1.660 -6.968 -16.548 1.00 87.69 156 ASP A CA 1
ATOM 1230 C C . ASP A 1 156 ? -1.044 -5.662 -16.023 1.00 87.69 156 ASP A C 1
ATOM 1232 O O . ASP A 1 156 ? -0.925 -5.458 -14.816 1.00 87.69 156 ASP A O 1
ATOM 1236 N N . ILE A 1 157 ? -0.577 -4.795 -16.925 1.00 86.38 157 ILE A N 1
ATOM 1237 C CA . ILE A 1 157 ? 0.082 -3.553 -16.501 1.00 86.38 157 ILE A CA 1
ATOM 1238 C C . ILE A 1 157 ? -0.903 -2.555 -15.897 1.00 86.38 157 ILE A C 1
ATOM 1240 O O . ILE A 1 157 ? -0.524 -1.855 -14.964 1.00 86.38 157 ILE A O 1
ATOM 1244 N N . GLU A 1 158 ? -2.139 -2.502 -16.389 1.00 83.00 158 GLU A N 1
ATOM 1245 C CA . GLU A 1 158 ? -3.153 -1.599 -15.850 1.00 83.00 158 GLU A CA 1
ATOM 1246 C C . GLU A 1 158 ? -3.568 -2.062 -14.453 1.00 83.00 158 GLU A C 1
ATOM 1248 O O . GLU A 1 158 ? -3.697 -1.233 -13.563 1.00 83.00 158 GLU A O 1
ATOM 1253 N N . GLU A 1 159 ? -3.673 -3.375 -14.211 1.00 74.44 159 GLU A N 1
ATOM 1254 C CA . GLU A 1 159 ? -3.891 -3.912 -12.857 1.00 74.44 159 GLU A CA 1
ATOM 1255 C C . GLU A 1 159 ? -2.741 -3.554 -11.903 1.00 74.44 159 GLU A C 1
ATOM 1257 O O . GLU A 1 159 ? -2.982 -3.111 -10.780 1.00 74.44 159 GLU A O 1
ATOM 1262 N N . LEU A 1 160 ? -1.487 -3.703 -12.344 1.00 75.44 160 LEU A N 1
ATOM 1263 C CA . LEU A 1 160 ? -0.318 -3.369 -11.523 1.00 75.44 160 LEU A CA 1
ATOM 1264 C C . LEU A 1 160 ? -0.241 -1.873 -11.191 1.00 75.44 160 LEU A C 1
ATOM 1266 O O . LEU A 1 160 ? 0.111 -1.527 -10.065 1.00 75.44 160 LEU A O 1
ATOM 1270 N N . LEU A 1 161 ? -0.558 -1.001 -12.152 1.00 73.44 161 LEU A N 1
ATOM 1271 C CA . LEU A 1 161 ? -0.609 0.447 -11.932 1.00 73.44 161 LEU A CA 1
ATOM 1272 C C . LEU A 1 161 ? -1.805 0.828 -11.052 1.00 73.44 161 LEU A C 1
ATOM 1274 O O . LEU A 1 161 ? -1.644 1.594 -10.108 1.00 73.44 161 LEU A O 1
ATOM 1278 N N . ALA A 1 162 ? -2.970 0.212 -11.270 1.00 63.44 162 ALA A N 1
ATOM 1279 C CA . ALA A 1 162 ? -4.160 0.435 -10.457 1.00 63.44 162 ALA A CA 1
ATOM 1280 C C . ALA A 1 162 ? -3.947 0.049 -8.987 1.00 63.44 162 ALA A C 1
ATOM 1282 O O . ALA A 1 162 ? -4.513 0.686 -8.105 1.00 63.44 162 ALA A O 1
ATOM 1283 N N . MET A 1 163 ? -3.135 -0.973 -8.697 1.00 57.56 163 MET A N 1
ATOM 1284 C CA . MET A 1 163 ? -2.805 -1.352 -7.319 1.00 57.56 163 MET A CA 1
ATOM 1285 C C . MET A 1 163 ? -1.999 -0.273 -6.577 1.00 57.56 163 MET A C 1
ATOM 1287 O O . MET A 1 163 ? -2.239 -0.072 -5.386 1.00 57.56 163 MET A O 1
ATOM 1291 N N . ASP A 1 164 ? -1.086 0.416 -7.267 1.00 63.00 164 ASP A N 1
ATOM 1292 C CA . ASP A 1 164 ? -0.297 1.541 -6.731 1.00 63.00 164 ASP A CA 1
ATOM 1293 C C . ASP A 1 164 ? -1.160 2.821 -6.640 1.00 63.00 164 ASP A C 1
ATOM 1295 O O . ASP A 1 164 ? -1.109 3.585 -5.669 1.00 63.00 164 ASP A O 1
ATOM 1299 N N . ASP A 1 165 ? -2.069 2.994 -7.603 1.00 72.25 165 ASP A N 1
ATOM 1300 C CA . ASP A 1 165 ? -3.010 4.111 -7.648 1.00 72.25 165 ASP A CA 1
ATOM 1301 C C . ASP A 1 165 ? -4.138 3.988 -6.615 1.00 72.25 165 ASP A C 1
ATOM 1303 O O . ASP A 1 165 ? -4.636 5.007 -6.142 1.00 72.25 165 ASP A O 1
ATOM 1307 N N . LEU A 1 166 ? -4.561 2.780 -6.226 1.00 84.25 166 LEU A N 1
ATOM 1308 C CA . LEU A 1 166 ? -5.733 2.590 -5.364 1.00 84.25 166 LEU A CA 1
ATOM 1309 C C . LEU A 1 166 ? -5.518 3.170 -3.964 1.00 84.25 166 LEU A C 1
ATOM 1311 O O . LEU A 1 166 ? -6.391 3.866 -3.450 1.00 84.25 166 LEU A O 1
ATOM 1315 N N . ALA A 1 167 ? -4.355 2.925 -3.352 1.00 87.50 167 ALA A N 1
ATOM 1316 C CA . ALA A 1 167 ? -4.020 3.515 -2.055 1.00 87.50 167 ALA A CA 1
ATOM 1317 C C . ALA A 1 167 ? -3.948 5.046 -2.144 1.00 87.50 167 ALA A C 1
ATOM 1319 O O . ALA A 1 167 ? -4.463 5.739 -1.267 1.00 87.50 167 ALA A O 1
ATOM 1320 N N . THR A 1 168 ? -3.381 5.572 -3.232 1.00 86.88 168 THR A N 1
ATOM 1321 C CA . THR A 1 168 ? -3.295 7.015 -3.490 1.00 86.88 168 THR A CA 1
ATOM 1322 C C . THR A 1 168 ? -4.678 7.639 -3.689 1.00 86.88 168 THR A C 1
ATOM 1324 O O . THR A 1 168 ? -4.998 8.640 -3.052 1.00 86.88 168 THR A O 1
ATOM 1327 N N . LEU A 1 169 ? -5.537 7.021 -4.499 1.00 89.12 169 LEU A N 1
ATOM 1328 C CA . LEU A 1 169 ? -6.898 7.475 -4.784 1.00 89.12 169 LEU A CA 1
ATOM 1329 C C . LEU A 1 169 ? -7.771 7.461 -3.527 1.00 89.12 169 LEU A C 1
ATOM 1331 O O . LEU A 1 169 ? -8.510 8.412 -3.260 1.00 89.12 169 LEU A O 1
ATOM 1335 N N . GLU A 1 170 ? -7.685 6.388 -2.741 1.00 93.44 170 GLU A N 1
ATOM 1336 C CA . GLU A 1 170 ? -8.402 6.277 -1.475 1.00 93.44 170 GLU A CA 1
ATOM 1337 C C . GLU A 1 170 ? -7.886 7.307 -0.468 1.00 93.44 170 GLU A C 1
ATOM 1339 O O . GLU A 1 170 ? -8.688 8.009 0.151 1.00 93.44 170 GLU A O 1
ATOM 1344 N N . ARG A 1 171 ? -6.565 7.502 -0.382 1.00 93.56 171 ARG A N 1
ATOM 1345 C CA . ARG A 1 171 ? -5.962 8.572 0.421 1.00 93.56 171 ARG A CA 1
ATOM 1346 C C . ARG A 1 171 ? -6.491 9.946 0.021 1.00 93.56 171 ARG A C 1
ATOM 1348 O O . ARG A 1 171 ? -6.941 10.690 0.886 1.00 93.56 171 ARG A O 1
ATOM 1355 N N . GLU A 1 172 ? -6.483 10.291 -1.264 1.00 93.50 172 GLU A N 1
ATOM 1356 C CA . GLU A 1 172 ? -7.006 11.570 -1.764 1.00 93.50 172 GLU A CA 1
ATOM 1357 C C . GLU A 1 172 ? -8.496 11.751 -1.455 1.00 93.50 172 GLU A C 1
ATOM 1359 O O . GLU A 1 172 ? -8.921 12.830 -1.030 1.00 93.50 172 GLU A O 1
ATOM 1364 N N . LYS A 1 173 ? -9.294 10.686 -1.606 1.00 94.75 173 LYS A N 1
ATOM 1365 C CA . LYS A 1 173 ? -10.715 10.685 -1.238 1.00 94.75 173 LYS A CA 1
ATOM 1366 C C . LYS A 1 173 ? -10.901 10.995 0.247 1.00 94.75 173 LYS A C 1
ATOM 1368 O O . LYS A 1 173 ? -11.774 11.796 0.594 1.00 94.75 173 LYS A O 1
ATOM 1373 N N . TYR A 1 174 ? -10.084 10.401 1.114 1.00 97.06 174 TYR A N 1
ATOM 1374 C CA . TYR A 1 174 ? -10.166 10.649 2.548 1.00 97.06 174 TYR A CA 1
ATOM 1375 C C . TYR A 1 174 ? -9.624 12.012 2.964 1.00 97.06 174 TYR A C 1
ATOM 1377 O O . TYR A 1 174 ? -10.254 12.680 3.781 1.00 97.06 174 TYR A O 1
ATOM 1385 N N . LEU A 1 175 ? -8.534 12.485 2.360 1.00 96.31 175 LEU A N 1
ATOM 1386 C CA . LEU A 1 175 ? -8.093 13.867 2.538 1.00 96.31 175 LEU A CA 1
ATOM 1387 C C . LEU A 1 175 ? -9.250 14.828 2.226 1.00 96.31 175 LEU A C 1
ATOM 1389 O O . LEU A 1 175 ? -9.573 15.681 3.048 1.00 96.31 175 LEU A O 1
ATOM 1393 N N . ALA A 1 176 ? -9.947 14.625 1.103 1.00 95.94 176 ALA A N 1
ATOM 1394 C CA . ALA A 1 176 ? -11.061 15.471 0.681 1.00 95.94 176 ALA A CA 1
ATOM 1395 C C . ALA A 1 176 ? -12.310 15.382 1.580 1.00 95.94 176 ALA A C 1
ATOM 1397 O O . ALA A 1 176 ? -12.985 16.398 1.772 1.00 95.94 176 ALA A O 1
ATOM 1398 N N . ILE A 1 177 ? -12.661 14.204 2.117 1.00 96.50 177 ILE A N 1
ATOM 1399 C CA . ILE A 1 177 ? -13.817 14.091 3.027 1.00 96.50 177 ILE A CA 1
ATOM 1400 C C . ILE A 1 177 ? -13.515 14.721 4.392 1.00 96.50 177 ILE A C 1
ATOM 1402 O O . ILE A 1 177 ? -14.398 15.349 4.976 1.00 96.50 177 ILE A O 1
ATOM 1406 N N . TRP A 1 178 ? -12.275 14.612 4.879 1.00 96.88 178 TRP A N 1
ATOM 1407 C CA . TRP A 1 178 ? -11.859 15.198 6.154 1.00 96.88 178 TRP A CA 1
ATOM 1408 C C . TRP A 1 178 ? -11.775 16.731 6.118 1.00 96.88 178 TRP A C 1
ATOM 1410 O O . TRP A 1 178 ? -11.845 17.359 7.171 1.00 96.88 178 TRP A O 1
ATOM 1420 N N . GLU A 1 179 ? -11.748 17.365 4.945 1.00 96.38 179 GLU A N 1
ATOM 1421 C CA . GLU A 1 179 ? -11.947 18.823 4.814 1.00 96.38 179 GLU A CA 1
ATOM 1422 C C . GLU A 1 179 ? -13.397 19.271 5.097 1.00 96.38 179 GLU A C 1
ATOM 1424 O O . GLU A 1 179 ? -13.701 20.464 5.091 1.00 96.38 179 GLU A O 1
ATOM 1429 N N . ARG A 1 180 ? -14.336 18.338 5.308 1.00 96.12 180 ARG A N 1
ATOM 1430 C CA . ARG A 1 180 ? -15.750 18.651 5.559 1.00 96.12 180 ARG A CA 1
ATOM 1431 C C . ARG A 1 180 ? -16.065 18.578 7.050 1.00 96.12 180 ARG A C 1
ATOM 1433 O O . ARG A 1 180 ? -16.090 17.492 7.633 1.00 96.12 180 ARG A O 1
ATOM 1440 N N . ASP A 1 181 ? -16.407 19.717 7.649 1.00 94.88 181 ASP A N 1
ATOM 1441 C CA . ASP A 1 181 ? -16.796 19.814 9.063 1.00 94.88 181 ASP A CA 1
ATOM 1442 C C . ASP A 1 181 ? -17.923 18.845 9.433 1.00 94.88 181 ASP A C 1
ATOM 1444 O O . ASP A 1 181 ? -17.940 18.284 10.529 1.00 94.88 181 ASP A O 1
ATOM 1448 N N . GLU A 1 182 ? -18.876 18.609 8.527 1.00 95.00 182 GLU A N 1
ATOM 1449 C CA . GLU A 1 182 ? -19.985 17.686 8.766 1.00 95.00 182 GLU A CA 1
ATOM 1450 C C . GLU A 1 182 ? -19.525 16.241 8.957 1.00 95.00 182 GLU A C 1
ATOM 1452 O O . GLU A 1 182 ? -20.155 15.514 9.728 1.00 95.00 182 GLU A O 1
ATOM 1457 N N . TYR A 1 183 ? -18.445 15.829 8.285 1.00 96.00 183 TYR A N 1
ATOM 1458 C CA . TYR A 1 183 ? -17.878 14.488 8.424 1.00 96.00 183 TYR A CA 1
ATOM 1459 C C . TYR A 1 183 ? -17.176 14.309 9.778 1.00 96.00 183 TYR A C 1
ATOM 1461 O O . TYR A 1 183 ? -17.263 13.245 10.383 1.00 96.00 183 TYR A O 1
ATOM 1469 N N . ARG A 1 184 ? -16.593 15.383 10.327 1.00 95.31 184 ARG A N 1
ATOM 1470 C CA . ARG A 1 184 ? -15.879 15.388 11.621 1.00 95.31 184 ARG A CA 1
ATOM 1471 C C . ARG A 1 184 ? -16.768 15.293 12.860 1.00 95.31 184 ARG A C 1
ATOM 1473 O O . ARG A 1 184 ? -16.273 15.061 13.969 1.00 95.31 184 ARG A O 1
ATOM 1480 N N . ARG A 1 185 ? -18.078 15.515 12.717 1.00 93.75 185 ARG A N 1
ATOM 1481 C CA . ARG A 1 185 ? -18.997 15.654 13.864 1.00 93.75 185 ARG A CA 1
ATOM 1482 C C . ARG A 1 185 ? -19.141 14.378 14.680 1.00 93.75 185 ARG A C 1
ATOM 1484 O O . ARG A 1 185 ? -19.197 14.449 15.904 1.00 93.75 185 ARG A O 1
ATOM 1491 N N . ILE A 1 186 ? -19.226 13.228 14.018 1.00 92.00 186 ILE A N 1
ATOM 1492 C CA . ILE A 1 186 ? -19.478 11.940 14.668 1.00 92.00 186 ILE A CA 1
ATOM 1493 C C . ILE A 1 186 ? -18.227 11.084 14.531 1.00 92.00 186 ILE A C 1
ATOM 1495 O O . ILE A 1 186 ? -17.715 10.904 13.435 1.00 92.00 186 ILE A O 1
ATOM 1499 N N . SER A 1 187 ? -17.761 10.535 15.650 1.00 93.56 187 SER A N 1
ATOM 1500 C CA . SER A 1 187 ? -16.687 9.546 15.668 1.00 93.56 187 SER A CA 1
ATOM 1501 C C . SER A 1 187 ? -17.268 8.204 16.120 1.00 93.56 187 SER A C 1
ATOM 1503 O O . SER A 1 187 ? -17.547 8.046 17.311 1.00 93.56 187 SER A O 1
ATOM 1505 N N . PRO A 1 188 ? -17.465 7.246 15.198 1.00 93.81 188 PRO A N 1
ATOM 1506 C CA . PRO A 1 188 ? -17.842 5.870 15.519 1.00 93.81 188 PRO A CA 1
ATOM 1507 C C . PRO A 1 188 ? -16.965 5.249 16.608 1.00 93.81 188 PRO A C 1
ATOM 1509 O O . PRO A 1 188 ? -17.478 4.723 17.594 1.00 93.81 188 PRO A O 1
ATOM 1512 N N . GLY A 1 189 ? -15.644 5.421 16.494 1.00 95.31 189 GLY A N 1
ATOM 1513 C CA . GLY A 1 189 ? -14.691 4.970 17.503 1.00 95.31 189 GLY A CA 1
ATOM 1514 C C . GLY A 1 189 ? -14.932 5.584 18.885 1.00 95.31 189 GLY A C 1
ATOM 1515 O O . GLY A 1 189 ? -14.719 4.917 19.891 1.00 95.31 189 GLY A O 1
ATOM 1516 N N . MET A 1 190 ? -15.433 6.819 18.983 1.00 98.00 190 MET A N 1
ATOM 1517 C CA . MET A 1 190 ? -15.792 7.383 20.287 1.00 98.00 190 MET A CA 1
ATOM 1518 C C . MET A 1 190 ? -17.035 6.730 20.892 1.00 98.00 190 MET A 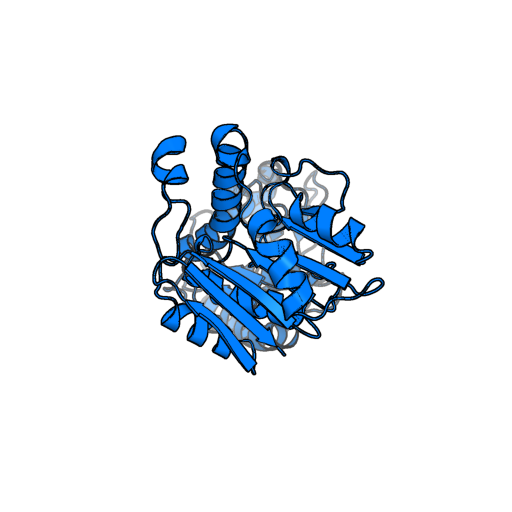C 1
ATOM 1520 O O . MET A 1 190 ? -17.120 6.662 22.115 1.00 98.00 190 MET A O 1
ATOM 1524 N N . LEU A 1 191 ? -17.986 6.262 20.084 1.00 97.25 191 LEU A N 1
ATOM 1525 C CA . LEU A 1 191 ? -19.218 5.637 20.579 1.00 97.25 191 LEU A CA 1
ATOM 1526 C C . LEU A 1 191 ? -18.961 4.245 21.178 1.00 97.25 191 LEU A C 1
ATOM 1528 O O . LEU A 1 191 ? -19.628 3.865 22.135 1.00 97.25 191 LEU A O 1
ATOM 1532 N N . GLU A 1 192 ? -17.972 3.515 20.659 1.00 97.94 192 GLU A N 1
ATOM 1533 C CA . GLU A 1 192 ? -17.693 2.127 21.058 1.00 97.94 192 GLU A CA 1
ATOM 1534 C C . GLU A 1 192 ? -16.593 1.966 22.116 1.00 97.94 192 GLU A C 1
ATOM 1536 O O . GLU A 1 192 ? -16.471 0.895 22.713 1.00 97.94 192 GLU A O 1
ATOM 1541 N N . ARG A 1 193 ? -15.807 3.016 22.390 1.00 98.31 193 ARG A N 1
ATOM 1542 C CA . ARG A 1 193 ? -14.573 2.930 23.194 1.00 98.31 193 ARG A CA 1
ATOM 1543 C C . ARG A 1 193 ? -14.751 2.255 24.559 1.00 98.31 193 ARG A C 1
ATOM 1545 O O . ARG A 1 193 ? -13.961 1.393 24.926 1.00 98.31 193 ARG A O 1
ATOM 1552 N N . GLU A 1 194 ? -15.817 2.588 25.288 1.00 98.56 194 GLU A N 1
ATOM 1553 C CA . GLU A 1 194 ? -16.086 2.038 26.624 1.00 98.56 194 GLU A CA 1
ATOM 1554 C C . GLU A 1 194 ? -16.484 0.561 26.561 1.00 98.56 194 GLU A C 1
ATOM 1556 O O . GLU A 1 194 ? -16.058 -0.247 27.391 1.00 98.56 194 GLU A O 1
ATOM 1561 N N . ARG A 1 195 ? -17.281 0.194 25.550 1.00 98.31 195 ARG A N 1
ATOM 1562 C CA . ARG A 1 195 ? -17.690 -1.192 25.318 1.00 98.31 195 ARG A CA 1
ATOM 1563 C C . ARG A 1 195 ? -16.475 -2.039 24.956 1.00 98.31 195 ARG A C 1
ATOM 1565 O O . ARG A 1 195 ? -16.283 -3.084 25.572 1.00 98.31 195 ARG A O 1
ATOM 1572 N N . ALA A 1 196 ? -15.636 -1.568 24.035 1.00 98.50 196 ALA A N 1
ATOM 1573 C CA . ALA A 1 196 ? -14.408 -2.252 23.643 1.00 98.50 196 ALA A CA 1
ATOM 1574 C C . ALA A 1 196 ? -13.426 -2.394 24.812 1.00 98.50 196 ALA A C 1
ATOM 1576 O O . ALA A 1 196 ? -12.933 -3.493 25.056 1.00 98.50 196 ALA A O 1
ATOM 1577 N N . PHE A 1 197 ? -13.204 -1.326 25.587 1.00 98.62 197 PHE A N 1
ATOM 1578 C CA . PHE A 1 197 ? -12.345 -1.359 26.775 1.00 98.62 197 PHE A CA 1
ATOM 1579 C C . PHE A 1 197 ? -12.779 -2.447 27.762 1.00 98.62 197 PHE A C 1
ATOM 1581 O O . PHE A 1 197 ? -11.957 -3.226 28.248 1.00 98.62 197 PHE A O 1
ATOM 1588 N N . LYS A 1 198 ? -14.090 -2.539 28.013 1.00 98.38 198 LYS A N 1
ATOM 1589 C CA . LYS A 1 198 ? -14.675 -3.531 28.916 1.00 98.38 198 LYS A CA 1
ATOM 1590 C C . LYS A 1 198 ? -14.603 -4.952 28.356 1.00 98.38 198 LYS A C 1
ATOM 1592 O O . LYS A 1 198 ? -14.201 -5.860 29.073 1.00 98.38 198 LYS A O 1
ATOM 1597 N N . VAL A 1 199 ? -15.016 -5.152 27.106 1.00 97.81 199 VAL A N 1
ATOM 1598 C CA . VAL A 1 199 ? -15.140 -6.480 26.480 1.00 97.81 199 VAL A CA 1
ATOM 1599 C C . VAL A 1 199 ? -13.774 -7.106 26.180 1.00 97.81 199 VAL A C 1
ATOM 1601 O O . VAL A 1 199 ? -13.620 -8.317 26.307 1.00 97.81 199 VAL A O 1
ATOM 1604 N N . CYS A 1 200 ? -12.772 -6.294 25.838 1.00 97.88 200 CYS A N 1
ATOM 1605 C CA . CYS A 1 200 ? -11.386 -6.746 25.697 1.00 97.88 200 CYS A CA 1
ATOM 1606 C C . CYS A 1 200 ? -10.648 -6.862 27.043 1.00 97.88 200 CYS A C 1
ATOM 1608 O O . CYS A 1 200 ? -9.486 -7.257 27.053 1.00 97.88 200 CYS A O 1
ATOM 1610 N N . GLU A 1 201 ? -11.290 -6.498 28.161 1.00 98.06 201 GLU A N 1
ATOM 1611 C CA . GLU A 1 201 ? -10.702 -6.497 29.508 1.00 98.06 201 GLU A CA 1
ATOM 1612 C C . GLU A 1 201 ? -9.377 -5.717 29.597 1.00 98.06 201 GLU A C 1
ATOM 1614 O O . GLU A 1 201 ? -8.409 -6.146 30.236 1.00 98.06 201 GLU A O 1
ATOM 1619 N N . MET A 1 202 ? -9.330 -4.557 28.937 1.00 98.44 202 MET A N 1
ATOM 1620 C CA . MET A 1 202 ? -8.123 -3.739 28.836 1.00 98.44 202 MET A CA 1
ATOM 1621 C C . MET A 1 202 ? -7.711 -3.166 30.198 1.00 98.44 202 MET A C 1
ATOM 1623 O O . MET A 1 202 ? -8.544 -2.835 31.046 1.00 98.44 202 MET A O 1
ATOM 1627 N N . ARG A 1 203 ? -6.401 -3.037 30.417 1.00 98.06 203 ARG A N 1
ATOM 1628 C CA . ARG A 1 203 ? -5.803 -2.520 31.655 1.00 98.06 203 ARG A CA 1
ATOM 1629 C C . ARG A 1 203 ? -4.666 -1.557 31.342 1.00 98.06 203 ARG A C 1
ATOM 1631 O O . ARG A 1 203 ? -3.940 -1.750 30.369 1.00 98.06 203 ARG A O 1
ATOM 1638 N N . ALA A 1 204 ? -4.470 -0.572 32.215 1.00 98.06 204 ALA A N 1
ATOM 1639 C CA . ALA A 1 204 ? -3.354 0.363 32.123 1.00 98.06 204 ALA A CA 1
ATOM 1640 C C . ALA A 1 204 ? -1.999 -0.365 31.997 1.00 98.06 204 ALA A C 1
ATOM 1642 O O . ALA A 1 204 ? -1.777 -1.416 32.605 1.00 98.06 204 ALA A O 1
ATOM 1643 N N . GLY A 1 205 ? -1.100 0.196 31.190 1.00 97.56 205 GLY A N 1
ATOM 1644 C CA . GLY A 1 205 ? 0.201 -0.371 30.833 1.00 97.56 205 GLY A CA 1
ATOM 1645 C C . GLY A 1 205 ? 0.177 -1.326 29.634 1.00 97.56 205 GLY A C 1
ATOM 1646 O O . GLY A 1 205 ? 1.239 -1.629 29.091 1.00 97.56 205 GLY A O 1
ATOM 1647 N N . GLN A 1 206 ? -0.997 -1.781 29.187 1.00 98.62 206 GLN A N 1
ATOM 1648 C CA . GLN A 1 206 ? -1.129 -2.588 27.969 1.00 98.62 206 GLN A CA 1
ATOM 1649 C C . GLN A 1 206 ? -1.117 -1.715 26.714 1.00 98.62 206 GLN A C 1
ATOM 1651 O O . GLN A 1 206 ? -1.267 -0.498 26.785 1.00 98.62 206 GLN A O 1
ATOM 1656 N N . SER A 1 207 ? -0.915 -2.342 25.560 1.00 98.62 207 SER A N 1
ATOM 1657 C CA . SER A 1 207 ? -0.759 -1.653 24.278 1.00 98.62 207 SER A CA 1
ATOM 1658 C C . SER A 1 207 ? -1.968 -1.818 23.356 1.00 98.62 207 SER A C 1
ATOM 1660 O O . SER A 1 207 ? -2.590 -2.880 23.332 1.00 98.62 207 SER A O 1
ATOM 1662 N N . LEU A 1 208 ? -2.292 -0.788 22.573 1.00 98.69 208 LEU A N 1
ATOM 1663 C CA . LEU A 1 208 ? -3.407 -0.809 21.622 1.00 98.69 208 LEU A CA 1
ATOM 1664 C C . LEU A 1 208 ? -3.028 -0.130 20.301 1.00 98.69 208 LEU A C 1
ATOM 1666 O O . LEU A 1 208 ? -2.444 0.953 20.306 1.00 98.69 208 LEU A O 1
ATOM 1670 N N . ILE A 1 209 ? -3.398 -0.752 19.180 1.00 98.69 209 ILE A N 1
ATOM 1671 C CA . ILE A 1 209 ? -3.377 -0.114 17.857 1.00 98.69 209 ILE A CA 1
ATOM 1672 C C . ILE A 1 209 ? -4.812 0.228 17.451 1.00 98.69 209 ILE A C 1
ATOM 1674 O O . ILE A 1 209 ? -5.679 -0.649 17.437 1.00 98.69 209 ILE A O 1
ATOM 1678 N N . ASP A 1 210 ? -5.045 1.493 17.112 1.00 98.69 210 ASP A N 1
ATOM 1679 C CA . ASP A 1 210 ? -6.311 2.000 16.576 1.00 98.69 210 ASP A CA 1
ATOM 1680 C C . ASP A 1 210 ? 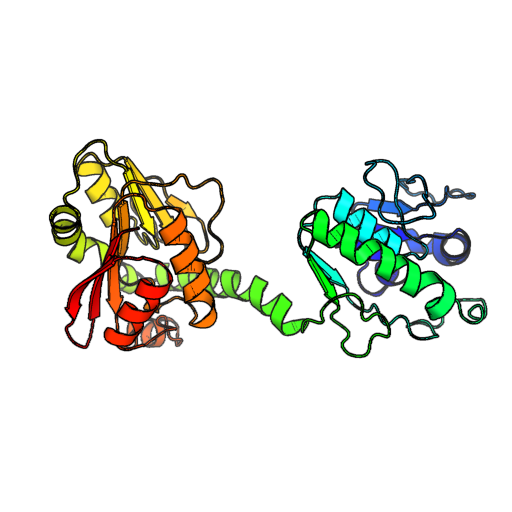-6.212 2.092 15.043 1.00 98.69 210 ASP A C 1
ATOM 1682 O O . ASP A 1 210 ? -5.586 3.007 14.498 1.00 98.69 210 ASP A O 1
ATOM 1686 N N . PHE A 1 211 ? -6.753 1.089 14.348 1.00 98.56 211 PHE A N 1
ATOM 1687 C CA . PHE A 1 211 ? -6.692 0.944 12.894 1.00 98.56 211 PHE A CA 1
ATOM 1688 C C . PHE A 1 211 ? -7.827 1.731 12.230 1.00 98.56 211 PHE A C 1
ATOM 1690 O O . PHE A 1 211 ? -8.992 1.332 12.321 1.00 98.56 211 PHE A O 1
ATOM 1697 N N . GLY A 1 212 ? -7.474 2.805 11.518 1.00 97.88 212 GLY A N 1
ATOM 1698 C CA . GLY A 1 212 ? -8.424 3.783 10.978 1.00 97.88 212 GLY A CA 1
ATOM 1699 C C . GLY A 1 212 ? -8.854 4.798 12.040 1.00 97.88 212 GLY A C 1
ATOM 1700 O O . GLY A 1 212 ? -10.043 5.031 12.247 1.00 97.88 212 GLY A O 1
ATOM 1701 N N . SER A 1 213 ? -7.875 5.359 12.754 1.00 97.62 213 SER A N 1
ATOM 1702 C CA . SER A 1 213 ? -8.089 6.197 13.946 1.00 97.62 213 SER A CA 1
ATOM 1703 C C . SER A 1 213 ? -8.836 7.518 13.689 1.00 97.62 213 SER A C 1
ATOM 1705 O O . SER A 1 213 ? -9.350 8.139 14.630 1.00 97.62 213 SER A O 1
ATOM 1707 N N . GLY A 1 214 ? -8.917 7.969 12.434 1.00 97.06 214 GLY A N 1
ATOM 1708 C CA . GLY A 1 214 ? -9.593 9.192 12.022 1.00 97.06 214 GLY A CA 1
ATOM 1709 C C . GLY A 1 214 ? -9.113 10.407 12.828 1.00 97.06 214 GLY A C 1
ATOM 1710 O O . GLY A 1 214 ? -7.920 10.710 12.835 1.00 97.06 214 GLY A O 1
ATOM 1711 N N . PRO A 1 215 ? -9.995 11.106 13.570 1.00 97.25 215 PRO A N 1
ATOM 1712 C CA . PRO A 1 215 ? -9.601 12.247 14.394 1.00 97.25 215 PRO A CA 1
ATOM 1713 C C . PRO A 1 215 ? -8.725 11.902 15.603 1.00 97.25 215 PRO A C 1
ATOM 1715 O O . PRO A 1 215 ? -8.336 12.808 16.339 1.00 97.25 215 PRO A O 1
ATOM 1718 N N . ALA A 1 216 ? -8.461 10.616 15.852 1.00 98.00 216 ALA A N 1
ATOM 1719 C CA . ALA A 1 216 ? -7.715 10.090 16.994 1.00 98.00 216 ALA A CA 1
ATOM 1720 C C . ALA A 1 216 ? -8.316 10.431 18.374 1.00 98.00 216 ALA A C 1
ATOM 1722 O O . ALA A 1 216 ? -7.645 10.345 19.403 1.00 98.00 216 ALA A O 1
ATOM 1723 N N . ARG A 1 217 ? -9.609 10.792 18.423 1.00 98.38 217 ARG A N 1
ATOM 1724 C CA . ARG A 1 217 ? -10.341 11.052 19.678 1.00 98.38 217 ARG A CA 1
ATOM 1725 C C . ARG A 1 217 ? -10.485 9.781 20.525 1.00 98.38 217 ARG A C 1
ATOM 1727 O O . ARG A 1 217 ? -10.278 9.831 21.733 1.00 98.38 217 ARG A O 1
ATOM 1734 N N . ALA A 1 218 ? -10.804 8.643 19.898 1.00 98.44 218 ALA A N 1
ATOM 1735 C CA . ALA A 1 218 ? -10.906 7.359 20.598 1.00 98.44 218 ALA A CA 1
ATOM 1736 C C . ALA A 1 218 ? -9.528 6.878 21.064 1.00 98.44 218 ALA A C 1
ATOM 1738 O O . ALA A 1 218 ? -9.371 6.492 22.220 1.00 98.44 218 ALA A O 1
ATOM 1739 N N . THR A 1 219 ? -8.518 7.006 20.200 1.00 98.50 219 THR A N 1
ATOM 1740 C CA . THR A 1 219 ? -7.114 6.740 20.527 1.00 98.50 219 THR A CA 1
ATOM 1741 C C . THR A 1 219 ? -6.664 7.535 21.755 1.00 98.50 219 THR A C 1
ATOM 1743 O O . THR A 1 219 ? -6.104 6.957 22.683 1.00 98.50 219 THR A O 1
ATOM 1746 N N . LYS A 1 220 ? -6.984 8.839 21.814 1.00 98.62 220 LYS A N 1
ATOM 1747 C CA . LYS A 1 220 ? -6.700 9.694 22.979 1.00 98.62 220 LYS A CA 1
ATOM 1748 C C . LYS A 1 220 ? -7.406 9.218 24.234 1.00 98.62 220 LYS A C 1
ATOM 1750 O O . LYS A 1 220 ? -6.787 9.134 25.285 1.00 98.62 220 LYS A O 1
ATOM 1755 N N . TRP A 1 221 ? -8.675 8.851 24.124 1.00 98.69 221 TRP A N 1
ATOM 1756 C CA . TRP A 1 221 ? -9.406 8.331 25.271 1.00 98.69 221 TRP A CA 1
ATOM 1757 C C . TRP A 1 221 ? -8.770 7.046 25.830 1.00 98.69 221 TRP A C 1
ATOM 1759 O O . TRP A 1 221 ? -8.676 6.894 27.045 1.00 98.69 221 TRP A O 1
ATOM 1769 N N . PHE A 1 222 ? -8.291 6.140 24.968 1.00 98.75 222 PHE A N 1
ATOM 1770 C CA . PHE A 1 222 ? -7.566 4.936 25.391 1.00 98.75 222 PHE A CA 1
ATOM 1771 C C . PHE A 1 222 ? -6.216 5.262 26.051 1.00 98.75 222 PHE A C 1
ATOM 1773 O O . PHE A 1 222 ? -5.874 4.639 27.058 1.00 98.75 222 PHE A O 1
ATOM 1780 N N . GLU A 1 223 ? -5.485 6.256 25.538 1.00 98.56 223 GLU A N 1
ATOM 1781 C CA . GLU A 1 223 ? -4.274 6.792 26.182 1.00 98.56 223 GLU A CA 1
ATOM 1782 C C . GLU A 1 223 ? -4.577 7.286 27.604 1.00 98.56 223 GLU A C 1
ATOM 1784 O O . GLU A 1 223 ? -3.871 6.946 28.552 1.00 98.56 223 GLU A O 1
ATOM 1789 N N . GLU A 1 224 ? -5.682 8.017 27.780 1.00 98.50 224 GLU A N 1
ATOM 1790 C CA . GLU A 1 224 ? -6.143 8.526 29.078 1.00 98.50 224 GLU A CA 1
ATOM 1791 C C . GLU A 1 224 ? -6.571 7.409 30.045 1.00 98.50 224 GLU A C 1
ATOM 1793 O O . GLU A 1 224 ? -6.510 7.596 31.260 1.00 98.50 224 GLU A O 1
ATOM 1798 N N . GLN A 1 225 ? -6.938 6.225 29.535 1.00 98.50 225 GLN A N 1
ATOM 1799 C CA . GLN A 1 225 ? -7.137 5.022 30.361 1.00 98.50 225 GLN A CA 1
ATOM 1800 C C . GLN A 1 225 ? -5.813 4.337 30.757 1.00 98.50 225 GLN A C 1
ATOM 1802 O O . GLN A 1 225 ? -5.817 3.286 31.405 1.00 98.50 225 GLN A O 1
ATOM 1807 N N . GLY A 1 226 ? -4.672 4.916 30.378 1.00 98.19 226 GLY A N 1
ATOM 1808 C CA . GLY A 1 226 ? -3.335 4.424 30.692 1.00 98.19 226 GLY A CA 1
ATOM 1809 C C . GLY A 1 226 ? -2.811 3.368 29.721 1.00 98.19 226 GLY A C 1
ATOM 1810 O O . GLY A 1 226 ? -1.894 2.633 30.088 1.00 98.19 226 GLY A O 1
ATOM 1811 N N . LEU A 1 227 ? -3.388 3.240 28.522 1.00 98.56 227 LEU A N 1
ATOM 1812 C CA . LEU A 1 227 ? -2.862 2.351 27.482 1.00 98.56 227 LEU A CA 1
ATOM 1813 C C . LEU A 1 227 ? -1.723 3.021 26.702 1.00 98.56 227 LEU A C 1
ATOM 1815 O O . LEU A 1 227 ? -1.736 4.222 26.450 1.00 98.56 227 LEU A O 1
ATOM 1819 N N . ASN A 1 228 ? -0.764 2.213 26.257 1.00 97.94 228 ASN A N 1
ATOM 1820 C CA . ASN A 1 228 ? 0.249 2.611 25.285 1.00 97.94 228 ASN A CA 1
ATOM 1821 C C . ASN A 1 228 ? -0.357 2.509 23.880 1.00 97.94 228 ASN A C 1
ATOM 1823 O O . ASN A 1 228 ? -0.489 1.406 23.342 1.00 97.94 228 ASN A O 1
ATOM 1827 N N . VAL A 1 229 ? -0.765 3.637 23.303 1.00 97.94 229 VAL A N 1
ATOM 1828 C CA . VAL A 1 229 ? -1.554 3.652 22.064 1.00 97.94 229 VAL A CA 1
ATOM 1829 C C . VAL A 1 229 ? -0.751 4.092 20.842 1.00 97.94 229 VAL A C 1
ATOM 1831 O O . VAL A 1 229 ? 0.127 4.949 20.928 1.00 97.94 229 VAL A O 1
ATOM 1834 N N . ILE A 1 230 ? -1.096 3.530 19.685 1.00 96.19 230 ILE A N 1
ATOM 1835 C CA . ILE A 1 230 ? -0.684 4.020 18.366 1.00 96.19 230 ILE A CA 1
ATOM 1836 C C . ILE A 1 230 ? -1.935 4.109 17.492 1.00 96.19 230 ILE A C 1
ATOM 1838 O O . ILE A 1 230 ? -2.637 3.114 17.313 1.00 96.19 230 ILE A O 1
ATOM 1842 N N . GLY A 1 231 ? -2.210 5.287 16.934 1.00 97.75 231 GLY A N 1
ATOM 1843 C CA . GLY A 1 231 ? -3.200 5.432 15.868 1.00 97.75 231 GLY A CA 1
ATOM 1844 C C . GLY A 1 231 ? -2.587 5.132 14.502 1.00 97.75 231 GLY A C 1
ATOM 1845 O O . GLY A 1 231 ? -1.414 5.426 14.263 1.00 97.75 231 GLY A O 1
ATOM 1846 N N . VAL A 1 232 ? -3.374 4.572 13.593 1.00 97.88 232 VAL A N 1
ATOM 1847 C CA . VAL A 1 232 ? -3.010 4.413 12.181 1.00 97.88 232 VAL A CA 1
ATOM 1848 C C . VAL A 1 232 ? -4.140 4.979 11.338 1.00 97.88 232 VAL A C 1
ATOM 1850 O O . VAL A 1 232 ? -5.299 4.628 11.561 1.00 97.88 232 VAL A O 1
ATOM 1853 N N . ASP A 1 233 ? -3.834 5.856 10.388 1.00 97.81 233 ASP A N 1
ATOM 1854 C CA . ASP A 1 233 ? -4.831 6.371 9.446 1.00 97.81 233 ASP A CA 1
ATOM 1855 C C . ASP A 1 233 ? -4.201 6.704 8.091 1.00 97.81 233 ASP A C 1
ATOM 1857 O O . ASP A 1 233 ? -3.021 7.034 8.013 1.00 97.81 233 ASP A O 1
ATOM 1861 N N . ILE A 1 234 ? -4.990 6.636 7.020 1.00 96.25 234 ILE A N 1
ATOM 1862 C CA . ILE A 1 234 ? -4.534 6.967 5.667 1.00 96.25 234 ILE A CA 1
ATOM 1863 C C . ILE A 1 234 ? -4.533 8.484 5.416 1.00 96.25 234 ILE A C 1
ATOM 1865 O O . ILE A 1 234 ? -3.819 8.962 4.534 1.00 96.25 234 ILE A O 1
ATOM 1869 N N . ALA A 1 235 ? -5.322 9.251 6.176 1.00 96.44 235 ALA A N 1
ATOM 1870 C CA . ALA A 1 235 ? -5.511 10.684 5.989 1.00 96.44 235 ALA A CA 1
ATOM 1871 C C . ALA A 1 235 ? -4.947 11.488 7.174 1.00 96.44 235 ALA A C 1
ATOM 1873 O O . ALA A 1 235 ? -5.620 11.665 8.193 1.00 96.44 235 ALA A O 1
ATOM 1874 N N . PRO A 1 236 ? -3.732 12.054 7.053 1.00 92.19 236 PRO A N 1
ATOM 1875 C CA . PRO A 1 236 ? -3.083 12.763 8.157 1.00 92.19 236 PRO A CA 1
ATOM 1876 C C . PRO A 1 236 ? -3.844 14.023 8.603 1.00 92.19 236 PRO A C 1
ATOM 1878 O O . PRO A 1 236 ? -3.731 14.425 9.760 1.00 92.19 236 PRO A O 1
ATOM 1881 N N . ASN A 1 237 ? -4.646 14.637 7.722 1.00 95.81 237 ASN A N 1
ATOM 1882 C CA . ASN A 1 237 ? -5.472 15.802 8.057 1.00 95.81 237 ASN A CA 1
ATOM 1883 C C . ASN A 1 237 ? -6.681 15.454 8.943 1.00 95.81 237 ASN A C 1
ATOM 1885 O O . ASN A 1 237 ? -7.342 16.365 9.441 1.00 95.81 237 ASN A O 1
ATOM 1889 N N . ALA A 1 238 ? -6.990 14.173 9.162 1.00 96.31 238 ALA A N 1
ATOM 1890 C CA . ALA A 1 238 ? -8.077 13.760 10.042 1.00 96.31 238 ALA A CA 1
ATOM 1891 C C . ALA A 1 238 ? -7.797 14.115 11.510 1.00 96.31 238 ALA A C 1
ATOM 1893 O O . ALA A 1 238 ? -8.707 14.574 12.200 1.00 96.31 238 ALA A O 1
ATOM 1894 N N . LYS A 1 239 ? -6.545 13.934 11.959 1.00 96.38 239 LYS A N 1
ATOM 1895 C CA . LYS A 1 239 ? -6.097 14.012 13.358 1.00 96.38 239 LYS A CA 1
ATOM 1896 C C . LYS A 1 239 ? -6.433 15.354 14.024 1.00 96.38 239 LYS A C 1
ATOM 1898 O O . LYS A 1 239 ? -6.128 16.418 13.496 1.00 96.38 239 LYS A O 1
ATOM 1903 N N . GLU A 1 240 ? -6.981 15.284 15.238 1.00 96.75 240 GLU A N 1
ATOM 1904 C CA . GLU A 1 240 ? -7.348 16.455 16.057 1.00 96.75 240 GLU A CA 1
ATOM 1905 C C . GLU A 1 240 ? -6.728 16.440 17.467 1.00 96.75 240 GLU A C 1
ATOM 1907 O O . GLU A 1 240 ? -6.924 17.374 18.242 1.00 96.75 240 GLU A O 1
ATOM 1912 N N . THR A 1 241 ? -5.995 15.383 17.822 1.00 96.44 241 THR A N 1
ATOM 1913 C CA . THR A 1 241 ? -5.374 15.209 19.147 1.00 96.44 241 THR A CA 1
ATOM 1914 C C . THR A 1 241 ? -3.850 15.295 19.069 1.00 96.44 241 THR A C 1
ATOM 1916 O O . THR A 1 241 ? -3.276 15.481 17.998 1.00 96.44 241 THR A O 1
ATOM 1919 N N . ASP A 1 242 ? -3.168 15.175 20.204 1.00 94.69 242 ASP A N 1
ATOM 1920 C CA . ASP A 1 242 ? -1.706 15.125 20.308 1.00 94.69 242 ASP A CA 1
ATOM 1921 C C . ASP A 1 242 ? -1.125 13.705 20.145 1.00 94.69 242 ASP A C 1
ATOM 1923 O O . ASP A 1 242 ? 0.039 13.574 19.763 1.00 94.69 242 ASP A O 1
ATOM 1927 N N . VAL A 1 243 ? -1.939 12.658 20.327 1.00 93.81 243 VAL A N 1
ATOM 1928 C CA . VAL A 1 243 ? -1.553 11.232 20.243 1.00 93.81 243 VAL A CA 1
ATOM 1929 C C . VAL A 1 243 ? -0.778 10.892 18.972 1.00 93.81 243 VAL A C 1
ATOM 1931 O O . VAL A 1 243 ? -1.084 11.377 17.880 1.00 93.81 243 VAL A O 1
ATOM 1934 N N . SER A 1 244 ? 0.216 10.012 19.079 1.00 90.44 244 SER A N 1
ATOM 1935 C CA . SER A 1 244 ? 0.949 9.496 17.922 1.00 90.44 244 SER A CA 1
ATOM 1936 C C . SER A 1 244 ? 0.026 8.766 16.938 1.00 90.44 244 SER A C 1
ATOM 1938 O O . SER A 1 244 ? -0.618 7.777 17.282 1.00 90.44 244 SER A O 1
ATOM 1940 N N . VAL A 1 245 ? 0.007 9.246 15.691 1.00 95.38 245 VAL A N 1
ATOM 1941 C CA . VAL A 1 245 ? -0.687 8.614 14.563 1.00 95.38 245 VAL A CA 1
ATOM 1942 C C . VAL A 1 245 ? 0.330 8.391 13.454 1.00 95.38 245 VAL A C 1
ATOM 1944 O O . VAL A 1 245 ? 1.068 9.314 13.103 1.00 95.38 245 VAL A O 1
ATOM 1947 N N . ILE A 1 246 ? 0.378 7.173 12.928 1.00 93.06 246 ILE A N 1
ATOM 1948 C CA . ILE A 1 246 ? 1.190 6.808 11.771 1.00 93.06 246 ILE A CA 1
ATOM 1949 C C . ILE A 1 246 ? 0.311 6.927 10.527 1.00 93.06 246 ILE A C 1
ATOM 1951 O O . ILE A 1 246 ? -0.743 6.295 10.446 1.00 93.06 246 ILE A O 1
ATOM 1955 N N . GLU A 1 247 ? 0.754 7.734 9.564 1.00 94.06 247 GLU A N 1
ATOM 1956 C CA . GLU A 1 247 ? 0.134 7.788 8.242 1.00 94.06 247 GLU A CA 1
ATOM 1957 C C . GLU A 1 247 ? 0.464 6.500 7.480 1.00 94.06 247 GLU A C 1
ATOM 1959 O O . GLU A 1 247 ? 1.628 6.259 7.153 1.00 94.06 247 GLU A O 1
ATOM 1964 N N . ALA A 1 248 ? -0.538 5.657 7.231 1.00 92.19 248 ALA A N 1
ATOM 1965 C CA . ALA A 1 248 ? -0.358 4.413 6.490 1.00 92.19 248 ALA A CA 1
ATOM 1966 C C . ALA A 1 248 ? -1.662 3.898 5.874 1.00 92.19 248 ALA A C 1
ATOM 1968 O O . ALA A 1 248 ? -2.761 4.116 6.386 1.00 92.19 248 ALA A O 1
ATOM 1969 N N . CYS A 1 249 ? -1.519 3.139 4.789 1.00 94.56 249 CYS A N 1
ATOM 1970 C CA . CYS A 1 249 ? -2.602 2.364 4.208 1.00 94.56 249 CYS A CA 1
ATOM 1971 C C . CYS A 1 249 ? -2.762 1.030 4.958 1.00 94.56 249 CYS A C 1
ATOM 1973 O O . CYS A 1 249 ? -1.781 0.334 5.209 1.00 94.56 249 CYS A O 1
ATOM 1975 N N . LEU A 1 250 ? -3.991 0.640 5.314 1.00 96.62 250 LEU A N 1
ATOM 1976 C CA . LEU A 1 250 ? -4.208 -0.560 6.135 1.00 96.62 250 LEU A CA 1
ATOM 1977 C C . LEU A 1 250 ? -3.922 -1.882 5.403 1.00 96.62 250 LEU A C 1
ATOM 1979 O O . LEU A 1 250 ? -3.639 -2.875 6.067 1.00 96.62 250 LEU A O 1
ATOM 1983 N N . TRP A 1 251 ? -3.987 -1.919 4.067 1.00 94.88 251 TRP A N 1
ATOM 1984 C CA . TRP A 1 251 ? -3.573 -3.093 3.279 1.00 94.88 251 TRP A CA 1
ATOM 1985 C C . TRP A 1 251 ? -2.091 -3.055 2.879 1.00 94.88 251 TRP A C 1
ATOM 1987 O O . TRP A 1 251 ? -1.640 -3.906 2.121 1.00 94.88 251 TRP A O 1
ATOM 1997 N N . ASP A 1 252 ? -1.339 -2.077 3.389 1.00 90.44 252 ASP A N 1
ATOM 1998 C CA . ASP A 1 252 ? 0.112 -1.951 3.226 1.00 90.44 252 ASP A CA 1
ATOM 1999 C C . ASP A 1 252 ? 0.734 -1.382 4.516 1.00 90.44 252 ASP A C 1
ATOM 2001 O O . ASP A 1 252 ? 1.340 -0.309 4.555 1.00 90.44 252 ASP A O 1
ATOM 2005 N N . LEU A 1 253 ? 0.482 -2.068 5.639 1.00 89.94 253 LEU A N 1
ATOM 2006 C CA . LEU A 1 253 ? 0.935 -1.612 6.952 1.00 89.94 253 LEU A CA 1
ATOM 2007 C C . LEU A 1 253 ? 2.464 -1.704 7.072 1.00 89.94 253 LEU A C 1
ATOM 2009 O O . LEU A 1 253 ? 3.012 -2.807 6.952 1.00 89.94 253 LEU A O 1
ATOM 2013 N N . PRO A 1 254 ? 3.159 -0.615 7.450 1.00 84.69 254 PRO A N 1
ATOM 2014 C CA . PRO A 1 254 ? 4.609 -0.620 7.548 1.00 84.69 254 PRO A CA 1
ATOM 2015 C C . PRO A 1 254 ? 5.110 -1.549 8.662 1.00 84.69 254 PRO A C 1
ATOM 2017 O O . PRO A 1 254 ? 4.494 -1.697 9.726 1.00 84.69 254 PRO A O 1
ATOM 2020 N N . GLU A 1 255 ? 6.270 -2.164 8.432 1.00 83.62 255 GLU A N 1
ATOM 2021 C CA . GLU A 1 255 ? 6.919 -3.084 9.382 1.00 83.62 255 GLU A CA 1
ATOM 2022 C C . GLU A 1 255 ? 7.335 -2.398 10.694 1.00 83.62 255 GLU A C 1
ATOM 2024 O O . GLU A 1 255 ? 7.521 -3.059 11.711 1.00 83.62 255 GLU A O 1
ATOM 2029 N N . CYS A 1 256 ? 7.456 -1.067 10.696 1.00 80.75 256 CYS A N 1
ATOM 2030 C CA . CYS A 1 256 ? 7.833 -0.298 11.880 1.00 80.75 256 CYS A CA 1
ATOM 2031 C C . CYS A 1 256 ? 6.733 -0.221 12.952 1.00 80.75 256 CYS A C 1
ATOM 2033 O O . CYS A 1 256 ? 7.033 0.191 14.071 1.00 80.75 256 CYS A O 1
ATOM 2035 N N . ILE A 1 257 ? 5.488 -0.607 12.641 1.00 88.62 257 ILE A N 1
ATOM 2036 C CA . ILE A 1 257 ? 4.394 -0.658 13.620 1.00 88.62 257 ILE A CA 1
ATOM 2037 C C . ILE A 1 257 ? 4.566 -1.917 14.482 1.00 88.62 257 ILE A C 1
ATOM 2039 O O . ILE A 1 257 ? 4.372 -3.025 13.969 1.00 88.62 257 ILE A O 1
ATOM 2043 N N . PRO A 1 258 ? 4.901 -1.785 15.779 1.00 90.56 258 PRO A N 1
ATOM 2044 C CA . PRO A 1 258 ? 5.116 -2.937 16.642 1.00 90.56 258 PRO A CA 1
ATOM 2045 C C . PRO A 1 258 ? 3.787 -3.636 16.974 1.00 90.56 258 PRO A C 1
ATOM 2047 O O . PRO A 1 258 ? 2.764 -2.964 17.102 1.00 90.56 258 PRO A O 1
ATOM 2050 N N . PRO A 1 259 ? 3.781 -4.963 17.201 1.00 96.06 259 PRO A N 1
ATOM 2051 C CA . PRO A 1 259 ? 2.590 -5.661 17.676 1.00 96.06 259 PRO A CA 1
ATOM 2052 C C . PRO A 1 259 ? 2.123 -5.174 19.058 1.00 96.06 259 PRO A C 1
ATOM 2054 O O . PRO A 1 259 ? 2.940 -5.024 19.977 1.00 96.06 259 PRO A O 1
ATOM 2057 N N . ALA A 1 260 ? 0.810 -5.045 19.241 1.00 98.25 260 ALA A N 1
ATOM 2058 C CA . ALA A 1 260 ? 0.155 -4.577 20.462 1.00 98.25 260 ALA A CA 1
ATOM 2059 C C . ALA A 1 260 ? -0.710 -5.662 21.125 1.00 98.25 260 ALA A C 1
ATOM 2061 O O . ALA A 1 260 ? -1.035 -6.683 20.520 1.00 98.25 260 ALA A O 1
ATOM 2062 N N . ASP A 1 261 ? -1.077 -5.459 22.392 1.00 98.75 261 ASP A N 1
ATOM 2063 C CA . ASP A 1 261 ? -1.999 -6.351 23.101 1.00 98.75 261 ASP A CA 1
ATOM 2064 C C . ASP A 1 261 ? -3.364 -6.379 22.407 1.00 98.75 261 ASP A C 1
ATOM 2066 O O . ASP A 1 261 ? -3.916 -7.460 22.192 1.00 98.75 261 ASP A O 1
ATOM 2070 N N . TYR A 1 262 ? -3.864 -5.210 22.002 1.00 98.88 262 TYR A N 1
ATOM 2071 C CA . TYR A 1 262 ? -5.197 -5.056 21.428 1.00 98.88 262 TYR A CA 1
ATOM 2072 C C . TYR A 1 262 ? -5.194 -4.357 20.069 1.00 98.88 262 TYR A C 1
ATOM 2074 O O . TYR A 1 262 ? -4.388 -3.462 19.809 1.00 98.88 262 TYR A O 1
ATOM 2082 N N . GLY A 1 263 ? -6.147 -4.744 19.224 1.00 98.69 263 GLY A N 1
ATOM 2083 C CA . GLY A 1 263 ? -6.541 -3.999 18.030 1.00 98.69 263 GLY A CA 1
ATOM 2084 C C . GLY A 1 263 ? -7.917 -3.368 18.221 1.00 98.69 263 GLY A C 1
ATOM 2085 O O . GLY A 1 263 ? -8.808 -3.980 18.813 1.00 98.69 263 GLY A O 1
ATOM 2086 N N . TYR A 1 264 ? -8.105 -2.161 17.708 1.00 98.88 264 TYR A N 1
ATOM 2087 C CA . TYR A 1 264 ? -9.387 -1.464 17.710 1.00 98.88 264 TYR A CA 1
ATOM 2088 C C . TYR A 1 264 ? -9.664 -0.900 16.320 1.00 98.88 264 TYR A C 1
ATOM 2090 O O . TYR A 1 264 ? -8.776 -0.303 15.721 1.00 98.88 264 TYR A O 1
ATOM 2098 N N . SER A 1 265 ? -10.863 -1.124 15.783 1.00 98.62 265 SER A N 1
ATOM 2099 C CA . SER A 1 265 ? -11.264 -0.584 14.482 1.00 98.62 265 SER A CA 1
ATOM 2100 C C . SER A 1 265 ? -12.783 -0.414 14.427 1.00 98.62 265 SER A C 1
ATOM 2102 O O . SER A 1 265 ? -13.531 -1.360 14.687 1.00 98.62 265 SER A O 1
ATOM 2104 N N . CYS A 1 266 ? -13.258 0.799 14.149 1.00 98.25 266 CYS A N 1
ATOM 2105 C CA . CYS A 1 266 ? -14.683 1.136 14.204 1.00 98.25 266 CYS A CA 1
ATOM 2106 C C . CYS A 1 266 ? -15.109 1.985 13.009 1.00 98.25 266 CYS A C 1
ATOM 2108 O O . CYS A 1 266 ? -14.689 3.134 12.896 1.00 98.25 266 CYS A O 1
ATOM 2110 N N . ASP A 1 267 ? -16.004 1.428 12.197 1.00 97.06 267 ASP A N 1
ATOM 2111 C CA . ASP A 1 267 ? -16.479 1.950 10.913 1.00 97.06 267 ASP A CA 1
ATOM 2112 C C . ASP A 1 267 ? -15.314 2.246 9.947 1.00 97.06 267 ASP A C 1
ATOM 2114 O O . ASP A 1 267 ? -15.083 3.376 9.521 1.00 97.06 267 ASP A O 1
ATOM 2118 N N . VAL A 1 268 ? -14.526 1.204 9.660 1.00 97.88 268 VAL A N 1
ATOM 2119 C CA . VAL A 1 268 ? -13.299 1.260 8.844 1.00 97.88 268 VAL A CA 1
ATOM 2120 C C . VAL A 1 268 ? -13.289 0.143 7.807 1.00 97.88 268 VAL A C 1
ATOM 2122 O O . VAL A 1 268 ? -13.062 0.400 6.629 1.00 97.88 268 VAL A O 1
ATOM 2125 N N . LEU A 1 269 ? -13.546 -1.106 8.210 1.00 98.50 269 LEU A N 1
ATOM 2126 C CA . LEU A 1 269 ? -13.397 -2.263 7.319 1.00 98.50 269 LEU A CA 1
ATOM 2127 C C . LEU A 1 269 ? -14.364 -2.239 6.125 1.00 98.50 269 LEU A C 1
ATOM 2129 O O . LEU A 1 269 ? -14.009 -2.673 5.032 1.00 98.50 269 LEU A O 1
ATOM 2133 N N . GLU A 1 270 ? -15.554 -1.666 6.283 1.00 98.38 270 GLU A N 1
ATOM 2134 C CA . GLU A 1 270 ? -16.517 -1.459 5.199 1.00 98.38 270 GLU A CA 1
ATOM 2135 C C . GLU A 1 270 ? -16.043 -0.459 4.139 1.00 98.38 270 GLU A C 1
ATOM 2137 O O . GLU A 1 270 ? -16.568 -0.443 3.024 1.00 98.38 270 GLU A O 1
ATOM 2142 N N . HIS A 1 271 ? -15.050 0.366 4.465 1.00 97.88 271 HIS A N 1
ATOM 2143 C CA . HIS A 1 271 ? -14.441 1.304 3.536 1.00 97.88 271 HIS A CA 1
ATOM 2144 C C . HIS A 1 271 ? -13.298 0.697 2.722 1.00 97.88 271 HIS A C 1
ATOM 2146 O O . HIS A 1 271 ? -12.877 1.279 1.727 1.00 97.88 271 HIS A O 1
ATOM 2152 N N . ILE A 1 272 ? -12.807 -0.476 3.116 1.00 97.81 272 ILE A N 1
ATOM 2153 C CA . ILE A 1 272 ? -11.733 -1.174 2.415 1.00 97.81 272 ILE A CA 1
ATOM 2154 C C . ILE A 1 272 ? -12.295 -1.773 1.114 1.00 97.81 272 ILE A C 1
ATOM 2156 O O . ILE A 1 272 ? -13.363 -2.396 1.161 1.00 97.81 272 ILE A O 1
ATOM 2160 N N . PRO A 1 273 ? -11.624 -1.618 -0.047 1.00 95.94 273 PRO A N 1
ATOM 2161 C CA . PRO A 1 273 ? -11.973 -2.343 -1.272 1.00 95.94 273 PRO A CA 1
ATOM 2162 C C . PRO A 1 273 ? -12.055 -3.852 -1.007 1.00 95.94 273 PRO A C 1
ATOM 2164 O O . PRO A 1 273 ? -11.235 -4.391 -0.266 1.00 95.94 273 PRO A O 1
ATOM 2167 N N . THR A 1 274 ? -13.038 -4.556 -1.575 1.00 96.00 274 THR A N 1
ATOM 2168 C CA . THR A 1 274 ? -13.313 -5.960 -1.197 1.00 96.00 274 THR A CA 1
ATOM 2169 C C . THR A 1 274 ? -12.103 -6.875 -1.416 1.00 96.00 274 THR A C 1
ATOM 2171 O O . THR A 1 274 ? -11.850 -7.760 -0.603 1.00 96.00 274 THR A O 1
ATOM 2174 N N . GLU A 1 275 ? -11.322 -6.622 -2.462 1.00 93.88 275 GLU A N 1
ATOM 2175 C CA . GLU A 1 275 ? -10.080 -7.314 -2.812 1.00 93.88 275 GLU A CA 1
ATOM 2176 C C . GLU A 1 275 ? -8.9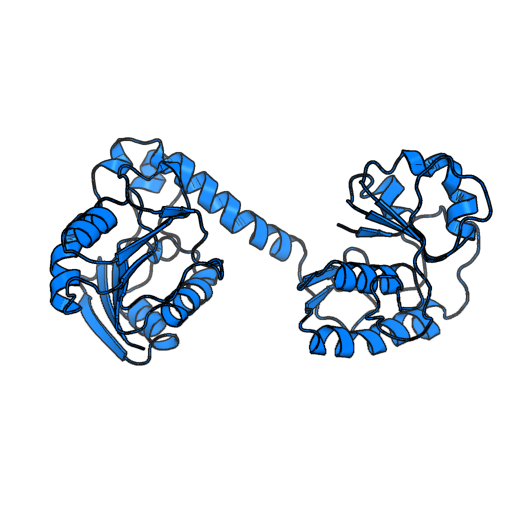03 -7.028 -1.864 1.00 93.88 275 GLU A C 1
ATOM 2178 O O . GLU A 1 275 ? -7.910 -7.748 -1.899 1.00 93.88 275 GLU A O 1
ATOM 2183 N N . LYS A 1 276 ? -9.010 -6.004 -1.009 1.00 95.62 276 LYS A N 1
ATOM 2184 C CA . LYS A 1 276 ? -7.998 -5.611 -0.016 1.00 95.62 276 LYS A CA 1
ATOM 2185 C C . LYS A 1 276 ? -8.349 -6.005 1.414 1.00 95.62 276 LYS A C 1
ATOM 2187 O O . LYS A 1 276 ? -7.526 -5.843 2.310 1.00 95.62 276 LYS A O 1
ATOM 2192 N N . VAL A 1 277 ? -9.546 -6.544 1.645 1.00 98.25 277 VAL A N 1
ATOM 2193 C CA . VAL A 1 277 ? -9.995 -6.939 2.990 1.00 98.25 277 VAL A CA 1
ATOM 2194 C C . VAL A 1 277 ? -9.075 -7.994 3.608 1.00 98.25 277 VAL A C 1
ATOM 2196 O O . VAL A 1 277 ? -8.763 -7.893 4.791 1.00 98.25 277 VAL A O 1
ATOM 2199 N N . ASP A 1 278 ? -8.606 -8.967 2.824 1.00 98.19 278 ASP A N 1
ATOM 2200 C CA . ASP A 1 278 ? -7.689 -10.003 3.316 1.00 98.19 278 ASP A CA 1
ATOM 2201 C C . ASP A 1 278 ? -6.325 -9.442 3.721 1.00 98.19 278 ASP A C 1
ATOM 2203 O O . ASP A 1 278 ? -5.815 -9.795 4.783 1.00 98.19 278 ASP A O 1
ATOM 2207 N N . ASP A 1 279 ? -5.770 -8.529 2.920 1.00 96.50 279 ASP A N 1
ATOM 2208 C CA . ASP A 1 279 ? -4.503 -7.856 3.218 1.00 96.50 279 ASP A CA 1
ATOM 2209 C C . ASP A 1 279 ? -4.604 -7.072 4.544 1.00 96.50 279 ASP A C 1
ATOM 2211 O O . ASP A 1 279 ? -3.721 -7.167 5.401 1.00 96.50 279 ASP A O 1
ATOM 2215 N N . VAL A 1 280 ? -5.717 -6.350 4.759 1.00 98.31 280 VAL A N 1
ATOM 2216 C CA . VAL A 1 280 ? -5.983 -5.627 6.017 1.00 98.31 280 VAL A CA 1
ATOM 2217 C C . VAL A 1 280 ? -6.108 -6.589 7.196 1.00 98.31 280 VAL A C 1
ATOM 2219 O O . VAL A 1 280 ? -5.441 -6.401 8.214 1.00 98.31 280 VAL A O 1
ATOM 2222 N N . LEU A 1 281 ? -6.956 -7.616 7.092 1.00 98.69 281 LEU A N 1
ATOM 2223 C CA . LEU A 1 281 ? -7.210 -8.539 8.202 1.00 98.69 281 LEU A CA 1
ATOM 2224 C C . LEU A 1 281 ? -5.963 -9.342 8.581 1.00 98.69 281 LEU A C 1
ATOM 2226 O O . LEU A 1 281 ? -5.694 -9.477 9.775 1.00 98.69 281 LEU A O 1
ATOM 2230 N N . GLY A 1 282 ? -5.167 -9.786 7.604 1.00 97.94 282 GLY A N 1
ATOM 2231 C CA . GLY A 1 282 ? -3.880 -10.439 7.853 1.00 97.94 282 GLY A CA 1
ATOM 2232 C C . GLY A 1 282 ? -2.857 -9.487 8.481 1.00 97.94 282 GLY A C 1
ATOM 2233 O O . GLY A 1 282 ? -2.117 -9.860 9.395 1.00 97.94 282 GLY A O 1
ATOM 2234 N N . GLY A 1 283 ? -2.850 -8.221 8.053 1.00 97.12 283 GLY A N 1
ATOM 2235 C CA . GLY A 1 283 ? -2.016 -7.174 8.641 1.00 97.12 283 GLY A CA 1
ATOM 2236 C C . GLY A 1 283 ? -2.359 -6.867 10.104 1.00 97.12 283 GLY A C 1
ATOM 2237 O O . GLY A 1 283 ? -1.444 -6.652 10.909 1.00 97.12 283 GLY A O 1
ATOM 2238 N N . ILE A 1 284 ? -3.653 -6.867 10.447 1.00 98.25 284 ILE A N 1
ATOM 2239 C CA . ILE A 1 284 ? -4.160 -6.688 11.817 1.00 98.25 284 ILE A CA 1
ATOM 2240 C C . ILE A 1 284 ? -3.876 -7.939 12.658 1.00 98.25 284 ILE A C 1
ATOM 2242 O O . ILE A 1 284 ? -3.331 -7.811 13.756 1.00 98.25 284 ILE A O 1
ATOM 2246 N N . SER A 1 285 ? -4.194 -9.142 12.170 1.00 98.06 285 SER A N 1
ATOM 2247 C CA . SER A 1 285 ? -3.991 -10.384 12.932 1.00 98.06 285 SER A CA 1
ATOM 2248 C C . SER A 1 285 ? -2.511 -10.625 13.249 1.00 98.06 285 SER A C 1
ATOM 2250 O O . SER A 1 285 ? -2.178 -10.976 14.380 1.00 98.06 285 SER A O 1
ATOM 2252 N N . GLY A 1 286 ? -1.599 -10.286 12.330 1.00 96.50 286 GLY A N 1
ATOM 2253 C CA . GLY A 1 286 ? -0.150 -10.314 12.567 1.00 96.50 286 GLY A CA 1
ATOM 2254 C C . GLY A 1 286 ? 0.377 -9.303 13.601 1.00 96.50 286 GLY A C 1
ATOM 2255 O O . GLY A 1 286 ? 1.541 -9.390 13.995 1.00 96.50 286 GLY A O 1
ATOM 2256 N N . ARG A 1 287 ? -0.442 -8.340 14.053 1.00 96.88 287 ARG A N 1
ATOM 2257 C CA . ARG A 1 287 ? -0.048 -7.264 14.987 1.00 96.88 287 ARG A CA 1
ATOM 2258 C C . ARG A 1 287 ? -0.806 -7.275 16.311 1.00 96.88 287 ARG A C 1
ATOM 2260 O O . ARG A 1 287 ? -0.448 -6.507 17.202 1.00 96.88 287 ARG A O 1
ATOM 2267 N N . VAL A 1 288 ? -1.812 -8.125 16.473 1.00 98.12 288 VAL A N 1
ATOM 2268 C CA . VAL A 1 288 ? -2.636 -8.189 17.686 1.00 98.12 288 VAL A CA 1
ATOM 2269 C C . VAL A 1 288 ? -2.292 -9.442 18.484 1.00 98.12 288 VAL A C 1
ATOM 2271 O O . VAL A 1 288 ? -2.313 -10.543 17.950 1.00 98.12 288 VAL A O 1
ATOM 2274 N N . LYS A 1 289 ? -1.987 -9.287 19.779 1.00 98.50 289 LYS A N 1
ATOM 2275 C CA . LYS A 1 289 ? -1.558 -10.401 20.648 1.00 98.50 289 LYS A CA 1
ATOM 2276 C C . LYS A 1 289 ? -2.687 -11.039 21.453 1.00 98.50 289 LYS A C 1
ATOM 2278 O O . LYS A 1 289 ? -2.552 -12.195 21.840 1.00 98.50 289 LYS A O 1
ATOM 2283 N N . ARG A 1 290 ? -3.746 -10.291 21.785 1.00 98.44 290 ARG A N 1
ATOM 2284 C CA . ARG A 1 290 ? -4.831 -10.766 22.666 1.00 98.44 290 ARG A CA 1
ATOM 2285 C C . ARG A 1 290 ? -6.189 -10.728 21.991 1.00 98.44 290 ARG A C 1
ATOM 2287 O O . ARG A 1 290 ? -6.838 -11.763 21.889 1.00 98.44 290 ARG A O 1
ATOM 2294 N N . SER A 1 291 ? -6.632 -9.550 21.557 1.00 98.56 291 SER A N 1
ATOM 2295 C CA . SER A 1 291 ? -7.927 -9.416 20.891 1.00 98.56 291 SER A CA 1
ATOM 2296 C C . SER A 1 291 ? -8.034 -8.175 20.015 1.00 98.56 291 SER A C 1
ATOM 2298 O O . SER A 1 291 ? -7.479 -7.123 20.331 1.00 98.56 291 SER A O 1
ATOM 2300 N N . ALA A 1 292 ? -8.781 -8.295 18.922 1.00 98.75 292 ALA A N 1
ATOM 2301 C CA . ALA A 1 292 ? -9.159 -7.196 18.049 1.00 98.75 292 ALA A CA 1
ATOM 2302 C C . ALA A 1 292 ? -10.669 -6.951 18.154 1.00 98.75 292 ALA A C 1
ATOM 2304 O O . ALA A 1 292 ? -11.465 -7.882 18.018 1.00 98.75 292 ALA A O 1
ATOM 2305 N N . TYR A 1 293 ? -11.054 -5.705 18.415 1.00 98.88 293 TYR A N 1
ATOM 2306 C CA . TYR A 1 293 ? -12.446 -5.271 18.442 1.00 98.88 293 TYR A CA 1
ATOM 2307 C C . TYR A 1 293 ? -12.796 -4.582 17.127 1.00 98.88 293 TYR A C 1
ATOM 2309 O O . TYR A 1 293 ? -12.164 -3.587 16.762 1.00 98.88 293 TYR A O 1
ATOM 2317 N N . PHE A 1 294 ? -13.825 -5.087 16.453 1.00 98.81 294 PHE A N 1
ATOM 2318 C CA . PHE A 1 294 ? -14.321 -4.539 15.198 1.00 98.81 294 PHE A CA 1
ATOM 2319 C C . PHE A 1 294 ? -15.770 -4.095 15.352 1.00 98.81 294 PHE A C 1
ATOM 2321 O O . PHE A 1 294 ? -16.617 -4.901 15.730 1.00 98.81 294 PHE A O 1
ATOM 2328 N N . ARG A 1 295 ? -16.078 -2.852 14.981 1.00 98.56 295 ARG A N 1
ATOM 2329 C CA . ARG A 1 295 ? -17.440 -2.436 14.616 1.00 98.56 295 ARG A CA 1
ATOM 2330 C C . ARG A 1 295 ? -17.449 -2.104 13.133 1.00 98.56 295 ARG A C 1
ATOM 2332 O O . ARG A 1 295 ? -16.636 -1.298 12.694 1.00 98.56 295 ARG A O 1
ATOM 2339 N N . ILE A 1 296 ? -18.339 -2.740 12.381 1.00 98.69 296 ILE A N 1
ATOM 2340 C CA . ILE A 1 296 ? -18.362 -2.655 10.919 1.00 98.69 296 ILE A CA 1
ATOM 2341 C C . ILE A 1 296 ? -19.788 -2.362 10.462 1.00 98.69 296 ILE A C 1
ATOM 2343 O O . ILE A 1 296 ? -20.707 -3.139 10.764 1.00 98.69 296 ILE A O 1
ATOM 2347 N N . ALA A 1 297 ? -19.997 -1.284 9.706 1.00 98.25 297 ALA A N 1
ATOM 2348 C CA . ALA A 1 297 ? -21.293 -1.033 9.093 1.00 98.25 297 ALA A CA 1
ATOM 2349 C C . ALA A 1 297 ? -21.563 -2.040 7.962 1.00 98.25 297 ALA A C 1
ATOM 2351 O O . ALA A 1 297 ? -20.750 -2.287 7.075 1.00 98.25 297 ALA A O 1
ATOM 2352 N N . THR A 1 298 ? -22.772 -2.594 7.942 1.00 98.19 298 THR A N 1
ATOM 2353 C CA . THR A 1 298 ? -23.217 -3.587 6.940 1.00 98.19 298 THR A CA 1
ATOM 2354 C C . THR A 1 298 ? -24.162 -2.974 5.905 1.00 98.19 298 THR A C 1
ATOM 2356 O O . THR A 1 298 ? -24.886 -3.664 5.187 1.00 98.19 298 THR A O 1
ATOM 2359 N N . ARG A 1 299 ? -24.159 -1.641 5.821 1.00 97.25 299 ARG A N 1
ATOM 2360 C CA . ARG A 1 299 ? -25.048 -0.823 4.988 1.00 97.25 299 ARG A CA 1
ATOM 2361 C C . ARG A 1 299 ? -24.255 0.233 4.216 1.00 97.25 299 ARG A C 1
ATOM 2363 O O . ARG A 1 299 ? -23.197 0.632 4.693 1.00 97.25 299 ARG A O 1
ATOM 2370 N N . PRO A 1 300 ? -24.778 0.755 3.094 1.00 96.88 300 PRO A N 1
ATOM 2371 C CA . PRO A 1 300 ? -24.142 1.861 2.386 1.00 96.88 300 PRO A CA 1
ATOM 2372 C C . PRO A 1 300 ? -24.007 3.109 3.264 1.00 96.88 300 PRO A C 1
ATOM 2374 O O . PRO A 1 300 ? -24.870 3.393 4.113 1.00 96.88 300 PRO A O 1
ATOM 2377 N N . ASP A 1 301 ? -22.944 3.874 3.033 1.00 95.94 301 ASP A N 1
ATOM 2378 C CA . ASP A 1 301 ? -22.767 5.169 3.670 1.00 95.94 301 ASP A CA 1
ATOM 2379 C C . ASP A 1 301 ? -23.691 6.229 3.063 1.00 95.94 301 ASP A C 1
ATOM 2381 O O . ASP A 1 301 ? -24.260 6.079 1.981 1.00 95.94 301 ASP A O 1
ATOM 2385 N N . ARG A 1 302 ? -23.869 7.324 3.803 1.00 95.38 302 ARG A N 1
ATOM 2386 C CA . ARG A 1 302 ? -24.653 8.483 3.351 1.00 95.38 302 ARG A CA 1
ATOM 2387 C C . ARG A 1 302 ? -23.793 9.715 3.097 1.00 95.38 302 ARG A C 1
ATOM 2389 O O . ARG A 1 302 ? -24.230 10.608 2.380 1.00 95.38 302 ARG A O 1
ATOM 2396 N N . MET A 1 303 ? -22.619 9.796 3.722 1.00 93.88 303 MET A N 1
ATOM 2397 C CA . MET A 1 303 ? -21.799 11.008 3.727 1.00 93.88 303 MET A CA 1
ATOM 2398 C C . MET A 1 303 ? -20.984 11.142 2.445 1.00 93.88 303 MET A C 1
ATOM 2400 O O . MET A 1 303 ? -20.945 12.232 1.889 1.00 93.88 303 MET A O 1
ATOM 2404 N N . GLY A 1 304 ? -20.426 10.053 1.924 1.00 94.31 304 GLY A N 1
ATOM 2405 C CA . GLY A 1 304 ? -19.727 10.020 0.645 1.00 94.31 304 GLY A CA 1
ATOM 2406 C C . GLY A 1 304 ? -20.588 10.498 -0.514 1.00 94.31 304 GLY A C 1
ATOM 2407 O O . GLY A 1 304 ? -20.255 11.516 -1.126 1.00 94.31 304 GLY A O 1
ATOM 2408 N N . PRO A 1 305 ? -21.727 9.834 -0.804 1.00 94.62 305 PRO A N 1
ATOM 2409 C CA . PRO A 1 305 ? -22.613 10.254 -1.881 1.00 94.62 305 PRO A CA 1
ATOM 2410 C C . PRO A 1 305 ? -23.073 11.706 -1.724 1.00 94.62 305 PRO A C 1
ATOM 2412 O O . PRO A 1 305 ? -23.184 12.426 -2.710 1.00 94.62 305 PRO A O 1
ATOM 2415 N N . LYS A 1 306 ? -23.287 12.164 -0.484 1.00 96.25 306 LYS A N 1
ATOM 2416 C CA . LYS A 1 306 ? -23.724 13.533 -0.198 1.00 96.25 306 LYS A CA 1
ATOM 2417 C C . LYS A 1 306 ? -22.621 14.584 -0.379 1.00 96.25 306 LYS A C 1
ATOM 2419 O O . LYS A 1 306 ? -22.918 15.670 -0.863 1.00 96.25 306 LYS A O 1
ATOM 2424 N N . LEU A 1 307 ? -21.393 14.306 0.059 1.00 94.88 307 LEU A N 1
ATOM 2425 C CA . LEU A 1 307 ? -20.320 15.306 0.172 1.00 94.88 307 LEU A CA 1
ATOM 2426 C C . LEU A 1 307 ? -19.293 15.237 -0.963 1.00 94.88 307 LEU A C 1
ATOM 2428 O O . LEU A 1 307 ? -18.691 16.257 -1.291 1.00 94.88 307 LEU A O 1
ATOM 2432 N N . LEU A 1 308 ? -19.091 14.058 -1.557 1.00 93.44 308 LEU A N 1
ATOM 2433 C CA . LEU A 1 308 ? -18.110 13.811 -2.622 1.00 93.44 308 LEU A CA 1
ATOM 2434 C C . LEU A 1 308 ? -18.724 13.215 -3.896 1.00 93.44 308 LEU A C 1
ATOM 2436 O O . LEU A 1 308 ? -17.998 12.987 -4.862 1.00 93.44 308 LEU A O 1
ATOM 2440 N N . ASN A 1 309 ? -20.037 12.952 -3.917 1.00 93.56 309 ASN A N 1
ATOM 2441 C CA . ASN A 1 309 ? -20.728 12.271 -5.019 1.00 93.56 309 ASN A CA 1
ATOM 2442 C C . ASN A 1 309 ? -20.134 10.883 -5.351 1.00 93.56 309 ASN A C 1
ATOM 2444 O O . ASN A 1 309 ? -20.124 10.450 -6.503 1.00 93.56 309 ASN A O 1
ATOM 2448 N N . LYS A 1 310 ? -19.594 10.196 -4.338 1.00 92.50 310 LYS A N 1
ATOM 2449 C CA . LYS A 1 310 ? -18.959 8.873 -4.442 1.00 92.50 310 LYS A CA 1
ATOM 2450 C C . LYS A 1 310 ? -19.158 8.099 -3.134 1.00 92.50 310 LYS A C 1
ATOM 2452 O O . LYS A 1 310 ? -19.118 8.736 -2.086 1.00 92.50 310 LYS A O 1
ATOM 2457 N N . PRO A 1 311 ? -19.355 6.771 -3.145 1.00 95.38 311 PRO A N 1
ATOM 2458 C CA . PRO A 1 311 ? -19.459 5.995 -1.910 1.00 95.38 311 PRO A CA 1
ATOM 2459 C C . PRO A 1 311 ? -18.137 5.991 -1.127 1.00 95.38 311 PRO A C 1
ATOM 2461 O O . PRO A 1 311 ? -17.049 5.952 -1.711 1.00 95.38 311 PRO A O 1
ATOM 2464 N N . LEU A 1 312 ? -1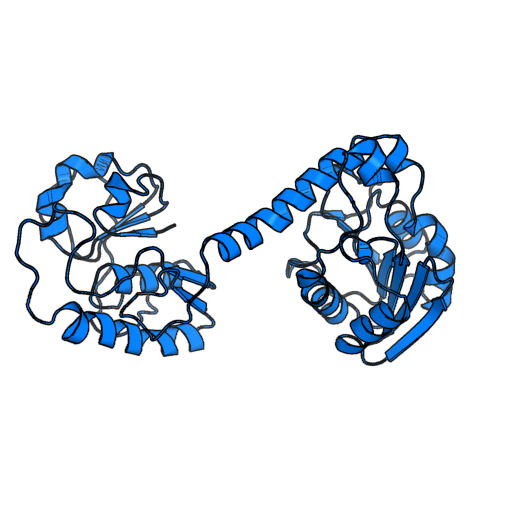8.243 6.010 0.200 1.00 96.44 312 LEU A N 1
ATOM 2465 C CA . LEU A 1 312 ? -17.131 5.731 1.108 1.00 96.44 312 LEU A CA 1
ATOM 2466 C C . LEU A 1 312 ? -17.107 4.256 1.514 1.00 96.44 312 LEU A C 1
ATOM 2468 O O . LEU A 1 312 ? -16.018 3.711 1.637 1.00 96.44 312 LEU A O 1
ATOM 2472 N N . HIS A 1 313 ? -18.264 3.611 1.699 1.00 97.56 313 HIS A N 1
ATOM 2473 C CA . HIS A 1 313 ? -18.312 2.172 1.982 1.00 97.56 313 HIS A CA 1
ATOM 2474 C C . HIS A 1 313 ? -18.167 1.390 0.672 1.00 97.56 313 HIS A C 1
ATOM 2476 O O . HIS A 1 313 ? -19.086 1.369 -0.150 1.00 97.56 313 HIS A O 1
ATOM 2482 N N . LEU A 1 314 ? -17.015 0.750 0.483 1.00 96.56 314 LEU A N 1
ATOM 2483 C CA . LEU A 1 314 ? -16.684 -0.043 -0.703 1.00 96.56 314 LEU A CA 1
ATOM 2484 C C . LEU A 1 314 ? -17.078 -1.517 -0.540 1.00 96.56 314 LEU A C 1
ATOM 2486 O O . LEU A 1 314 ? -17.514 -2.152 -1.500 1.00 96.56 314 LEU A O 1
ATOM 2490 N N . THR A 1 315 ? -17.010 -2.043 0.685 1.00 98.12 315 THR A N 1
ATOM 2491 C CA . THR A 1 315 ? -17.377 -3.425 1.016 1.00 98.12 315 THR A CA 1
ATOM 2492 C C . THR A 1 315 ? -18.613 -3.453 1.908 1.00 98.12 315 THR A C 1
ATOM 2494 O O . THR A 1 315 ? -18.544 -3.544 3.131 1.00 98.12 315 THR A O 1
ATOM 2497 N N . VAL A 1 316 ? -19.789 -3.414 1.278 1.00 98.12 316 VAL A N 1
ATOM 2498 C CA . VAL A 1 316 ? -21.082 -3.529 1.970 1.00 98.12 316 VAL A CA 1
ATOM 2499 C C . VAL A 1 316 ? -21.546 -4.985 1.949 1.00 98.12 316 VAL A C 1
ATOM 2501 O O . VAL A 1 316 ? -22.080 -5.475 0.950 1.00 98.12 316 VAL A O 1
ATOM 2504 N N . LYS A 1 317 ? -21.321 -5.697 3.056 1.00 98.38 317 LYS A N 1
ATOM 2505 C CA . LYS A 1 317 ? -21.651 -7.121 3.223 1.00 98.38 317 LYS A CA 1
ATOM 2506 C C . LYS A 1 317 ? -22.381 -7.361 4.543 1.00 98.38 317 LYS A C 1
ATOM 2508 O O . LYS A 1 317 ? -22.293 -6.560 5.466 1.00 98.38 317 LYS A O 1
ATOM 2513 N N . SER A 1 318 ? -23.117 -8.471 4.624 1.00 98.44 318 SER A N 1
ATOM 2514 C CA . SER A 1 318 ? -23.853 -8.853 5.839 1.00 98.44 318 SER A CA 1
ATOM 2515 C C . SER A 1 318 ? -22.918 -9.115 7.027 1.00 98.44 318 SER A C 1
ATOM 2517 O O . SER A 1 318 ? -21.762 -9.487 6.830 1.00 98.44 318 SER A O 1
ATOM 2519 N N . GLY A 1 319 ? -23.439 -9.014 8.254 1.00 98.44 319 GLY A N 1
ATOM 2520 C CA . GLY A 1 319 ? -22.661 -9.328 9.458 1.00 98.44 319 GLY A CA 1
ATOM 2521 C C . GLY A 1 319 ? -22.114 -10.760 9.475 1.00 98.44 319 GLY A C 1
ATOM 2522 O O . GLY A 1 319 ? -20.987 -10.977 9.902 1.00 98.44 319 GLY A O 1
ATOM 2523 N N . GLU A 1 320 ? -22.862 -11.724 8.927 1.00 98.44 320 GLU A N 1
ATOM 2524 C CA . GLU A 1 320 ? -22.411 -13.118 8.787 1.00 98.44 320 GLU A CA 1
ATOM 2525 C C . GLU A 1 320 ? -21.230 -13.250 7.816 1.00 98.44 320 GLU A C 1
ATOM 2527 O O . GLU A 1 320 ? -20.306 -14.021 8.058 1.00 98.44 320 GLU A O 1
ATOM 2532 N N . TRP A 1 321 ? -21.229 -12.473 6.728 1.00 98.56 321 TRP A N 1
ATOM 2533 C CA . TRP A 1 321 ? -20.098 -12.449 5.800 1.00 98.56 321 TRP A CA 1
ATOM 2534 C C . TRP A 1 321 ? -18.846 -11.904 6.486 1.00 98.56 321 TRP A C 1
ATOM 2536 O O . TRP A 1 321 ? -17.793 -12.523 6.393 1.00 98.56 321 TRP A O 1
ATOM 2546 N N . TRP A 1 322 ? -18.973 -10.793 7.221 1.00 98.75 322 TRP A N 1
ATOM 2547 C CA . TRP A 1 322 ? -17.854 -10.205 7.959 1.00 98.75 322 TRP A CA 1
ATOM 2548 C C . TRP A 1 322 ? -17.312 -11.140 9.030 1.00 98.75 322 TRP A C 1
ATOM 2550 O O . TRP A 1 322 ? -16.104 -11.320 9.109 1.00 98.75 322 TRP A O 1
ATOM 2560 N N . ARG A 1 323 ? -18.190 -11.788 9.803 1.00 98.62 323 ARG A N 1
ATOM 2561 C CA . ARG A 1 323 ? -17.792 -12.801 10.783 1.00 98.62 323 ARG A CA 1
ATOM 2562 C C . ARG A 1 323 ? -16.924 -13.881 10.130 1.00 98.62 323 ARG A C 1
ATOM 2564 O O . ARG A 1 323 ? -15.796 -14.076 10.569 1.00 98.62 323 ARG A O 1
ATOM 2571 N N . ARG A 1 324 ? -17.416 -14.528 9.066 1.00 98.50 324 ARG A N 1
ATOM 2572 C CA . ARG A 1 324 ? -16.665 -15.579 8.355 1.00 98.50 324 ARG A CA 1
ATOM 2573 C C . ARG A 1 324 ? -15.352 -15.063 7.793 1.00 98.50 324 ARG A C 1
ATOM 2575 O O . ARG A 1 324 ? -14.344 -15.750 7.862 1.00 98.50 324 ARG A O 1
ATOM 2582 N N . LYS A 1 325 ? -15.360 -13.837 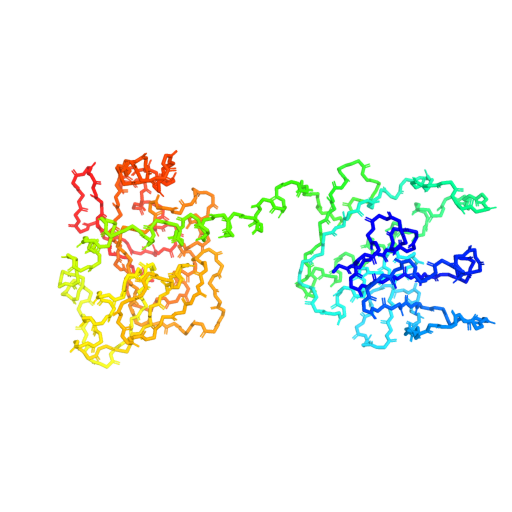7.272 1.00 98.62 325 LYS A N 1
ATOM 2583 C CA . LYS A 1 325 ? -14.160 -13.224 6.719 1.00 98.62 325 LYS A CA 1
ATOM 2584 C C . LYS A 1 325 ? -13.098 -12.981 7.790 1.00 98.62 325 LYS A C 1
ATOM 2586 O O . LYS A 1 325 ? -11.928 -13.218 7.539 1.00 98.62 325 LYS A O 1
ATOM 2591 N N . VAL A 1 326 ? -13.493 -12.571 8.994 1.00 98.75 326 VAL A N 1
ATOM 2592 C CA . VAL A 1 326 ? -12.575 -12.430 10.136 1.00 98.75 326 VAL A CA 1
ATOM 2593 C C . VAL A 1 326 ? -12.105 -13.801 10.649 1.00 98.75 326 VAL A C 1
ATOM 2595 O O . VAL A 1 326 ? -10.935 -13.930 10.996 1.00 98.75 326 VAL A O 1
ATOM 2598 N N . GLU A 1 327 ? -12.959 -14.833 10.633 1.00 98.56 327 GLU A N 1
ATOM 2599 C CA . GLU A 1 327 ? -12.601 -16.221 11.005 1.00 98.56 327 GLU A CA 1
ATOM 2600 C C . GLU A 1 327 ? -11.516 -16.834 10.094 1.00 98.56 327 GLU A C 1
ATOM 2602 O O . GLU A 1 327 ? -10.802 -17.740 10.515 1.00 98.56 327 GLU A O 1
ATOM 2607 N N . GLU A 1 328 ? -11.339 -16.332 8.865 1.00 98.50 328 GLU A N 1
ATOM 2608 C CA . GLU A 1 328 ? -10.235 -16.745 7.980 1.00 98.50 328 GLU A CA 1
ATOM 2609 C C . GLU A 1 328 ? -8.853 -16.292 8.499 1.00 98.50 328 GLU A C 1
ATOM 2611 O O . GLU A 1 328 ? -7.842 -16.899 8.146 1.00 98.50 328 GLU A O 1
ATOM 2616 N N . HIS A 1 329 ? -8.800 -15.257 9.351 1.00 98.50 329 HIS A N 1
ATOM 2617 C CA . HIS A 1 329 ? -7.558 -14.635 9.843 1.00 98.50 329 HIS A CA 1
ATOM 2618 C C . HIS A 1 329 ? -7.367 -14.737 11.360 1.00 98.50 329 HIS A C 1
ATOM 2620 O O . HIS A 1 329 ? -6.243 -14.600 11.843 1.00 98.50 329 HIS A O 1
ATOM 2626 N N . PHE A 1 330 ? -8.446 -14.969 12.108 1.00 98.44 330 PHE A N 1
ATOM 2627 C CA . PHE A 1 330 ? -8.448 -15.128 13.560 1.00 98.44 330 PHE A CA 1
ATOM 2628 C C . PHE A 1 330 ? -9.109 -16.458 13.942 1.00 98.44 330 PHE A C 1
ATOM 2630 O O . PHE A 1 330 ? -10.265 -16.676 13.576 1.00 98.44 330 PHE A O 1
ATOM 2637 N N . PRO A 1 331 ? -8.442 -17.329 14.722 1.00 96.75 331 PRO A N 1
ATOM 2638 C CA . PRO A 1 331 ? -9.002 -18.627 15.102 1.00 96.75 331 PRO A CA 1
ATOM 2639 C C . PRO A 1 331 ? -10.294 -18.560 15.920 1.00 96.75 331 PRO A C 1
ATOM 2641 O O . PRO A 1 331 ? -11.089 -19.499 15.883 1.00 96.75 331 PRO A O 1
ATOM 2644 N N . LEU A 1 332 ? -10.504 -17.480 16.680 1.00 98.12 332 LEU A N 1
ATOM 2645 C CA . LEU A 1 332 ? -11.685 -17.299 17.522 1.00 98.12 332 LEU A CA 1
ATOM 2646 C C . LEU A 1 332 ? -12.339 -15.948 17.240 1.00 98.12 332 LEU A C 1
ATOM 2648 O O . LEU A 1 332 ? -11.710 -14.907 17.418 1.00 98.12 332 LEU A O 1
ATOM 2652 N N . VAL A 1 333 ? -13.619 -15.961 16.861 1.00 98.69 333 VAL A N 1
ATOM 2653 C CA . VAL A 1 333 ? -14.411 -14.752 16.591 1.00 98.69 333 VAL A CA 1
ATOM 2654 C C . VAL A 1 333 ? -15.763 -14.848 17.291 1.00 98.69 333 VAL A C 1
ATOM 2656 O O . VAL A 1 333 ? -16.606 -15.669 16.931 1.00 98.69 333 VAL A O 1
ATOM 2659 N N . ASP A 1 334 ? -15.985 -13.975 18.270 1.00 98.50 334 ASP A N 1
ATOM 2660 C CA . ASP A 1 334 ? -17.278 -13.816 18.933 1.00 98.50 334 ASP A CA 1
ATOM 2661 C C . ASP A 1 334 ? -18.082 -12.696 18.262 1.00 98.50 334 ASP A C 1
ATOM 2663 O O . ASP A 1 334 ? -17.575 -11.593 18.038 1.00 98.50 334 ASP A O 1
ATOM 2667 N N . VAL A 1 335 ? -19.365 -12.947 17.991 1.00 98.38 335 VAL A N 1
ATOM 2668 C CA . VAL A 1 335 ? -20.313 -11.901 17.582 1.00 98.38 335 VAL A CA 1
ATOM 2669 C C . VAL A 1 335 ? -20.891 -11.264 18.839 1.00 98.38 335 VAL A C 1
ATOM 2671 O O . VAL A 1 335 ? -21.719 -11.866 19.520 1.00 98.38 335 VAL A O 1
ATOM 2674 N N . ILE A 1 336 ? -20.459 -10.043 19.145 1.00 98.06 336 ILE A N 1
ATOM 2675 C CA . ILE A 1 336 ? -20.923 -9.290 20.317 1.00 98.06 336 ILE A CA 1
ATOM 2676 C C . ILE A 1 336 ? -22.307 -8.690 20.054 1.00 98.06 336 ILE A C 1
ATOM 2678 O O . ILE A 1 336 ? -23.176 -8.710 20.923 1.00 98.06 336 ILE A O 1
ATOM 2682 N N . GLU A 1 337 ? -22.521 -8.166 18.848 1.00 97.94 337 GLU A N 1
ATOM 2683 C CA . GLU A 1 337 ? -23.789 -7.574 18.425 1.00 97.94 337 GLU A CA 1
ATOM 2684 C C . GLU A 1 337 ? -23.939 -7.695 16.903 1.00 97.94 337 GLU A C 1
ATOM 2686 O O . GLU A 1 337 ? -22.972 -7.560 16.156 1.00 97.94 337 GLU A O 1
ATOM 2691 N N . ASN A 1 338 ? -25.156 -7.943 16.421 1.00 97.31 338 ASN A N 1
ATOM 2692 C CA . ASN A 1 338 ? -25.478 -7.883 14.998 1.00 97.31 338 ASN A CA 1
ATOM 2693 C C . ASN A 1 338 ? -26.884 -7.305 14.834 1.00 97.31 338 ASN A C 1
ATOM 2695 O O . ASN A 1 338 ? -27.879 -7.957 15.148 1.00 97.31 338 ASN A O 1
ATOM 2699 N N . THR A 1 339 ? -26.961 -6.067 14.355 1.00 96.56 339 THR A N 1
ATOM 2700 C CA . THR A 1 339 ? -28.226 -5.323 14.238 1.00 96.56 339 THR A CA 1
ATOM 2701 C C . THR A 1 339 ? -28.839 -5.417 12.839 1.00 96.56 339 THR A C 1
ATOM 2703 O O . THR A 1 339 ? -29.869 -4.800 12.567 1.00 96.56 339 THR A O 1
ATOM 2706 N N . GLY A 1 340 ? -28.169 -6.109 11.909 1.00 93.81 340 GLY A N 1
ATOM 2707 C CA . GLY A 1 340 ? -28.461 -6.049 10.473 1.00 93.81 340 GLY A CA 1
ATOM 2708 C C . GLY A 1 340 ? -28.084 -4.717 9.807 1.00 93.81 340 GLY A C 1
ATOM 2709 O O . GLY A 1 340 ? -28.220 -4.587 8.593 1.00 93.81 340 GLY A O 1
ATOM 2710 N N . ARG A 1 341 ? -27.622 -3.724 10.579 1.00 95.69 341 ARG A N 1
ATOM 2711 C CA . ARG A 1 341 ? -27.077 -2.449 10.081 1.00 95.69 341 ARG A CA 1
ATOM 2712 C C . ARG A 1 341 ? -25.600 -2.301 10.393 1.00 95.69 341 ARG A C 1
ATOM 2714 O O . ARG A 1 341 ? -24.885 -1.687 9.608 1.00 95.69 341 ARG A O 1
ATOM 2721 N N . ASP A 1 342 ? -25.165 -2.911 11.485 1.00 97.12 342 ASP A N 1
ATOM 2722 C CA . ASP A 1 342 ? -23.801 -2.929 11.984 1.00 97.12 342 ASP A CA 1
ATOM 2723 C C . ASP A 1 342 ? -23.548 -4.309 12.614 1.00 97.12 342 ASP A C 1
ATOM 2725 O O . ASP A 1 342 ? -24.473 -4.935 13.151 1.00 97.12 342 ASP A O 1
ATOM 2729 N N . VAL A 1 343 ? -22.310 -4.788 12.533 1.00 98.62 343 VAL A N 1
ATOM 2730 C CA . VAL A 1 343 ? -21.847 -5.978 13.252 1.00 98.62 343 VAL A CA 1
ATOM 2731 C C . VAL A 1 343 ? -20.684 -5.594 14.155 1.00 98.62 343 VAL A C 1
ATOM 2733 O O . VAL A 1 343 ? -19.809 -4.824 13.758 1.00 98.62 343 VAL A O 1
ATOM 2736 N N . VAL A 1 344 ? -20.694 -6.124 15.373 1.00 98.75 344 VAL A N 1
ATOM 2737 C CA . VAL A 1 344 ? -19.622 -5.971 16.348 1.00 98.75 344 VAL A CA 1
ATOM 2738 C C . VAL A 1 344 ? -19.006 -7.337 16.599 1.00 98.75 344 VAL A C 1
ATOM 2740 O O . VAL A 1 344 ? -19.699 -8.271 17.015 1.00 98.75 344 VAL A O 1
ATOM 2743 N N . LEU A 1 345 ? -17.708 -7.444 16.344 1.00 98.81 345 LEU A N 1
ATOM 2744 C CA . LEU A 1 345 ? -16.939 -8.675 16.455 1.00 98.81 345 LEU A CA 1
ATOM 2745 C C . LEU A 1 345 ? -15.791 -8.489 17.441 1.00 98.81 345 LEU A C 1
ATOM 2747 O O . LEU A 1 345 ? -15.133 -7.448 17.464 1.00 98.81 345 LEU A O 1
ATOM 2751 N N . LEU A 1 346 ? -15.524 -9.535 18.211 1.00 98.81 346 LEU A N 1
ATOM 2752 C CA . LEU A 1 346 ? -14.326 -9.655 19.024 1.00 98.81 346 LEU A CA 1
ATOM 2753 C C . LEU A 1 346 ? -13.530 -10.857 18.527 1.00 98.81 346 LEU A C 1
ATOM 2755 O O . LEU A 1 346 ? -13.951 -12.000 18.698 1.00 98.81 346 LEU A O 1
ATOM 2759 N N . ALA A 1 347 ? -12.385 -10.593 17.913 1.00 98.69 347 ALA A N 1
ATOM 2760 C CA . ALA A 1 347 ? -11.513 -11.618 17.361 1.00 98.69 347 ALA A CA 1
ATOM 2761 C C . ALA A 1 347 ? -10.299 -11.847 18.263 1.00 98.69 347 ALA A C 1
ATOM 2763 O O . ALA A 1 347 ? -9.813 -10.900 18.885 1.00 98.69 347 ALA A O 1
ATOM 2764 N N . ARG A 1 348 ? -9.797 -13.081 18.350 1.00 98.38 348 ARG A N 1
ATOM 2765 C CA . ARG A 1 348 ? -8.611 -13.441 19.143 1.00 98.38 348 ARG A CA 1
ATOM 2766 C C . ARG A 1 348 ? -7.675 -14.353 18.332 1.00 98.38 348 ARG A C 1
ATOM 2768 O O . ARG A 1 348 ? -8.200 -15.196 17.599 1.00 98.38 348 ARG A O 1
ATOM 2775 N N . PRO A 1 349 ? -6.343 -14.150 18.421 1.00 93.69 349 PRO A N 1
ATOM 2776 C CA . PRO A 1 349 ? -5.347 -15.008 17.776 1.00 93.69 349 PRO A CA 1
ATOM 2777 C C . PRO A 1 349 ? -5.347 -16.453 18.275 1.00 93.69 349 PRO A C 1
ATOM 2779 O O . PRO A 1 349 ? -5.852 -16.709 19.395 1.00 93.69 349 PRO A O 1
#

Foldseek 3Di:
DEAEQCCCQPVCLAPQEYEYEDQVSCVLCLVRNVSRPHNAYEYCDPHPDDSVDDYQHADEDAAEADPDLRHFYAHGRVRRVVSVCVSVPALEAEAEPQALDPDDPDDSDPDHDDPCCSPPGHQVRVLRHLVVCVVVNHAYEYQDPNHPNPSHHHDHPVVVVVVVVVLVVLLVLLLQLLVDPVSLPDDQLVVCLVVCCVVLVDAAPFEEEEEQCFQVPSVVVVVVRRYHYEYEHCHPSRHDDPHHYDNDDLLGDDPPQAAGQEYEYGQDLQQDAPVSSLSNLLSNLVRHAFKYKYKYFLDWDDSCCVRVVDTRRNHRHALVVVQVSNCVRAVDKDFPDHPRGMTIIMGGD